Protein AF-A0A8H7FWR2-F1 (afdb_monomer_lite)

Structure (mmCIF, N/CA/C/O backbone):
data_AF-A0A8H7FWR2-F1
#
_entry.id   AF-A0A8H7FWR2-F1
#
loop_
_atom_site.group_PDB
_atom_site.id
_atom_site.type_symbol
_atom_site.label_atom_id
_atom_site.label_alt_id
_atom_site.label_comp_id
_atom_site.label_asym_id
_atom_site.label_entity_id
_atom_site.label_seq_id
_atom_site.pdbx_PDB_ins_code
_atom_site.Cartn_x
_atom_site.Cartn_y
_atom_site.Cartn_z
_atom_site.occupancy
_atom_site.B_iso_or_equiv
_atom_site.auth_seq_id
_atom_site.auth_comp_id
_atom_site.auth_asym_id
_atom_site.auth_atom_id
_atom_site.pdbx_PDB_model_num
ATOM 1 N N . MET A 1 1 ? -48.327 32.740 35.685 1.00 57.53 1 MET A N 1
ATOM 2 C CA . MET A 1 1 ? -47.205 31.801 35.948 1.00 57.53 1 MET A CA 1
ATOM 3 C C . MET A 1 1 ? -46.380 31.428 34.694 1.00 57.53 1 MET A C 1
ATOM 5 O O . MET A 1 1 ? -45.700 30.410 34.705 1.00 57.53 1 MET A O 1
ATOM 9 N N . SER A 1 2 ? -46.370 32.225 33.615 1.00 72.69 2 SER A N 1
ATOM 10 C CA . SER A 1 2 ? -45.592 31.929 32.390 1.00 72.69 2 SER A CA 1
ATOM 11 C C . SER A 1 2 ? -44.137 32.428 32.435 1.00 72.69 2 SER A C 1
ATOM 13 O O . SER A 1 2 ? -43.229 31.707 32.028 1.00 72.69 2 SER A O 1
ATOM 15 N N . SER A 1 3 ? -43.913 33.632 32.975 1.00 85.31 3 SER A N 1
ATOM 16 C CA . SER A 1 3 ? -42.621 34.350 32.948 1.00 85.31 3 SER A CA 1
ATOM 17 C C . SER A 1 3 ? -41.426 33.562 33.522 1.00 85.31 3 SER A C 1
ATOM 19 O O . SER A 1 3 ? -40.340 33.561 32.941 1.00 85.31 3 SER A O 1
ATOM 21 N N . THR A 1 4 ? -41.616 32.819 34.617 1.00 91.81 4 THR A N 1
ATOM 22 C CA . THR A 1 4 ? -40.538 32.037 35.253 1.00 91.81 4 THR A CA 1
ATOM 23 C C . THR A 1 4 ? -40.005 30.920 34.354 1.00 91.81 4 THR A C 1
ATOM 25 O O . THR A 1 4 ? -38.791 30.776 34.221 1.00 91.81 4 THR A O 1
ATOM 28 N N . LYS A 1 5 ? -40.893 30.184 33.668 1.00 92.88 5 LYS A N 1
ATOM 29 C CA . LYS A 1 5 ? -40.513 29.111 32.730 1.00 92.88 5 LYS A CA 1
ATOM 30 C C . LYS A 1 5 ? -39.735 29.647 31.525 1.00 92.88 5 LYS A C 1
ATOM 32 O O . LYS A 1 5 ? -38.815 28.994 31.038 1.00 92.88 5 LYS A O 1
ATOM 37 N N . GLU A 1 6 ? -40.078 30.844 31.052 1.00 93.81 6 GLU A N 1
ATOM 38 C CA . GLU A 1 6 ? -39.374 31.479 29.936 1.00 93.81 6 GLU A CA 1
ATOM 39 C C . GLU A 1 6 ? -37.955 31.921 30.329 1.00 93.81 6 GLU A C 1
ATOM 41 O O . GLU A 1 6 ? -37.004 31.700 29.572 1.00 93.81 6 GLU A O 1
ATOM 46 N N . ARG A 1 7 ? -37.791 32.487 31.535 1.00 93.69 7 ARG A N 1
ATOM 47 C CA . ARG A 1 7 ? -36.479 32.866 32.085 1.00 93.69 7 ARG A CA 1
ATOM 48 C C . ARG A 1 7 ? -35.563 31.650 32.236 1.00 93.69 7 ARG A C 1
ATOM 50 O O . ARG A 1 7 ? -34.423 31.696 31.781 1.00 93.69 7 ARG A O 1
ATOM 57 N N . GLU A 1 8 ? -36.080 30.553 32.783 1.00 95.56 8 GLU A N 1
ATOM 58 C CA . GLU A 1 8 ? -35.327 29.305 32.939 1.00 95.56 8 GLU A CA 1
ATOM 59 C C . GLU A 1 8 ? -34.903 28.710 31.581 1.00 95.56 8 GLU A C 1
ATOM 61 O O . GLU A 1 8 ? -33.764 28.277 31.403 1.00 95.56 8 GLU A O 1
ATOM 66 N N . LEU A 1 9 ? -35.783 28.736 30.574 1.00 94.31 9 LEU A N 1
ATOM 67 C CA . LEU A 1 9 ? -35.466 28.238 29.233 1.00 94.31 9 LEU A CA 1
ATOM 68 C C . LEU A 1 9 ? -34.413 29.108 28.521 1.00 94.31 9 LEU A C 1
ATOM 70 O O . LEU A 1 9 ? -33.539 28.573 27.830 1.00 94.31 9 LEU A O 1
ATOM 74 N N . LYS A 1 10 ? -34.448 30.433 28.721 1.00 96.12 10 LYS A N 1
ATOM 75 C CA . LYS A 1 10 ? -33.400 31.367 28.267 1.00 96.12 10 LYS A CA 1
ATOM 76 C C . LYS A 1 10 ? -32.054 31.070 28.940 1.00 96.12 10 LYS A C 1
ATOM 78 O O . LYS A 1 10 ? -31.036 30.992 28.252 1.00 96.12 10 LYS A O 1
ATOM 83 N N . GLU A 1 11 ? -32.046 30.822 30.247 1.00 96.88 11 GLU A N 1
ATOM 84 C CA . GLU A 1 11 ? -30.837 30.481 31.005 1.00 96.88 11 GLU A CA 1
ATOM 85 C C . GLU A 1 11 ? -30.236 29.130 30.582 1.00 96.88 11 GLU A C 1
ATOM 87 O O . GLU A 1 11 ? -29.041 29.051 30.288 1.00 96.88 11 GLU A O 1
ATOM 92 N N . ARG A 1 12 ? -31.063 28.085 30.423 1.00 96.44 12 ARG A N 1
ATOM 93 C CA . ARG A 1 12 ? -30.637 26.772 29.900 1.00 96.44 12 ARG A CA 1
ATOM 94 C C . ARG A 1 12 ? -30.005 26.887 28.504 1.00 96.44 12 ARG A C 1
ATOM 96 O O . ARG A 1 12 ? -28.967 26.268 28.250 1.00 96.44 12 ARG A O 1
ATOM 103 N N . LYS A 1 13 ? -30.575 27.707 27.607 1.00 97.19 13 LYS A N 1
ATOM 104 C CA . LYS A 1 13 ? -29.993 27.997 26.280 1.00 97.19 13 LYS A CA 1
ATOM 105 C C . LYS A 1 13 ? -28.635 28.697 26.394 1.00 97.19 13 LYS A C 1
ATOM 107 O O . LYS A 1 13 ? -27.669 28.232 25.788 1.00 97.19 13 LYS A O 1
ATOM 112 N N . ALA A 1 14 ? -28.529 29.746 27.211 1.00 96.44 14 ALA A N 1
ATOM 113 C CA . ALA A 1 14 ? -27.274 30.466 27.430 1.00 96.44 14 ALA A CA 1
ATOM 114 C C . ALA A 1 14 ? -26.176 29.564 28.031 1.00 96.44 14 ALA A C 1
ATOM 116 O O . ALA A 1 14 ? -25.030 29.591 27.578 1.00 96.44 14 ALA A O 1
ATOM 117 N N . ALA A 1 15 ? -26.517 28.712 29.002 1.00 96.94 15 ALA A N 1
ATOM 118 C CA . ALA A 1 15 ? -25.595 27.748 29.601 1.00 96.94 15 ALA A CA 1
ATOM 119 C C . ALA A 1 15 ? -25.102 26.697 28.587 1.00 96.94 15 ALA A C 1
ATOM 121 O O . ALA A 1 15 ? -23.905 26.404 28.536 1.00 96.94 15 ALA A O 1
ATOM 122 N N . SER A 1 16 ? -25.994 26.172 27.738 1.00 96.44 16 SER A N 1
ATOM 123 C CA . SER A 1 16 ? -25.627 25.275 26.631 1.00 96.44 16 SER A CA 1
ATOM 124 C C . SER A 1 16 ? -24.649 25.947 25.661 1.00 96.44 16 SER A C 1
ATOM 126 O O . SER A 1 16 ? -23.595 25.393 25.345 1.00 96.44 16 SER A O 1
ATOM 128 N N . GLN A 1 17 ? -24.940 27.187 25.259 1.00 96.44 17 GLN A N 1
ATOM 129 C CA . GLN A 1 17 ? -24.107 27.945 24.327 1.00 96.44 17 GLN A CA 1
ATOM 130 C C . GLN A 1 17 ? -22.712 28.250 24.906 1.00 96.44 17 GLN A C 1
ATOM 132 O O . GLN A 1 17 ? -21.711 28.081 24.210 1.00 96.44 17 GLN A O 1
ATOM 137 N N . ARG A 1 18 ? -22.612 28.589 26.202 1.00 97.25 18 ARG A N 1
ATOM 138 C CA . ARG A 1 18 ? -21.321 28.720 26.910 1.00 97.25 18 ARG A CA 1
ATOM 139 C C . ARG A 1 18 ? -20.517 27.413 26.872 1.00 97.25 18 ARG A C 1
ATOM 141 O O . ARG A 1 18 ? -19.345 27.435 26.497 1.00 97.25 18 ARG A O 1
ATOM 148 N N . ARG A 1 19 ? -21.147 26.269 27.180 1.00 96.44 19 ARG A N 1
ATOM 149 C CA . ARG A 1 19 ? -20.505 24.937 27.113 1.00 96.44 19 ARG A CA 1
ATOM 150 C C . ARG A 1 19 ? -20.028 24.598 25.696 1.00 96.44 19 ARG A C 1
ATOM 152 O O . ARG A 1 19 ? -18.934 24.055 25.544 1.00 96.44 19 ARG A O 1
ATOM 159 N N . TYR A 1 20 ? -20.808 24.935 24.667 1.00 97.12 20 TYR A N 1
ATOM 160 C CA . TYR A 1 20 ? -20.422 24.756 23.265 1.00 97.12 20 TYR A CA 1
ATOM 161 C C . TYR A 1 20 ? -19.162 25.560 22.915 1.00 97.12 20 TYR A C 1
ATOM 163 O O . TYR A 1 20 ? -18.176 24.977 22.461 1.00 97.12 20 TYR A O 1
ATOM 171 N N . TYR A 1 21 ? -19.143 26.869 23.194 1.00 96.75 21 TYR A N 1
ATOM 172 C CA . TYR A 1 21 ? -17.970 27.706 22.916 1.00 96.75 21 TYR A CA 1
ATOM 173 C C . TYR A 1 21 ? -16.731 27.261 23.698 1.00 96.75 21 TYR A C 1
ATOM 175 O O . TYR A 1 21 ? -15.634 27.255 23.141 1.00 96.75 21 TYR A O 1
ATOM 183 N N . GLN A 1 22 ? -16.887 26.824 24.951 1.00 95.62 22 GLN A N 1
ATOM 184 C CA . GLN A 1 22 ? -15.777 26.323 25.762 1.00 95.62 22 GLN A CA 1
ATOM 185 C C . GLN A 1 22 ? -15.175 25.032 25.178 1.00 95.62 22 GLN A C 1
ATOM 187 O O . GLN A 1 22 ? -13.956 24.951 25.024 1.00 95.62 22 GLN A O 1
ATOM 192 N N . ARG A 1 23 ? -16.011 24.065 24.762 1.00 93.38 23 ARG A N 1
ATOM 193 C CA . ARG A 1 23 ? -15.566 22.840 24.062 1.00 93.38 23 ARG A CA 1
ATOM 194 C C . ARG A 1 23 ? -14.927 23.136 22.704 1.00 93.38 23 ARG A C 1
ATOM 196 O O . ARG A 1 23 ? -13.953 22.489 22.332 1.00 93.38 23 ARG A O 1
ATOM 203 N N . ASN A 1 24 ? -15.457 24.101 21.951 1.00 96.38 24 ASN A N 1
ATOM 204 C CA . ASN A 1 24 ? -14.890 24.445 20.649 1.00 96.38 24 ASN A CA 1
ATOM 205 C C . ASN A 1 24 ? -13.533 25.157 20.799 1.00 96.38 24 ASN A C 1
ATOM 207 O O . ASN A 1 24 ? -12.582 24.834 20.091 1.00 96.38 24 ASN A O 1
ATOM 211 N N . LYS A 1 25 ? -13.399 26.052 21.790 1.00 97.69 25 LYS A N 1
ATOM 212 C CA . LYS A 1 25 ? -12.137 26.734 22.119 1.00 97.69 25 LYS A CA 1
ATOM 213 C C . LYS A 1 25 ? -11.032 25.745 22.498 1.00 97.69 25 LYS A C 1
ATOM 215 O O . LYS A 1 25 ? -9.921 25.868 21.985 1.00 97.69 25 LYS A O 1
ATOM 220 N N . THR A 1 26 ? -11.316 24.746 23.340 1.00 90.94 26 THR A N 1
ATOM 221 C CA . THR A 1 26 ? -10.316 23.718 23.686 1.00 90.94 26 THR A CA 1
ATOM 222 C C . THR A 1 26 ? -9.961 22.835 22.488 1.00 90.94 26 THR A C 1
ATOM 224 O O . THR A 1 26 ? -8.785 22.521 22.300 1.00 90.94 26 THR A O 1
ATOM 227 N N . ARG A 1 27 ? -10.929 22.502 21.621 1.00 92.88 27 ARG A N 1
ATOM 228 C CA . ARG A 1 27 ? -10.689 21.743 20.380 1.00 92.88 27 ARG A CA 1
ATOM 229 C C . ARG A 1 27 ? -9.785 22.494 19.396 1.00 92.88 27 ARG A C 1
ATOM 231 O O . ARG A 1 27 ? -8.850 21.900 18.864 1.00 92.88 27 ARG A O 1
ATOM 238 N N . GLU A 1 28 ? -10.008 23.791 19.188 1.00 94.06 28 GLU A N 1
ATOM 239 C CA . GLU A 1 28 ? -9.148 24.616 18.326 1.00 94.06 28 GLU A CA 1
ATOM 240 C C . GLU A 1 28 ? -7.754 24.844 18.927 1.00 94.06 28 GLU A C 1
ATOM 242 O O . GLU A 1 28 ? -6.755 24.758 18.210 1.00 94.06 28 GLU A O 1
ATOM 247 N N . GLN A 1 29 ? -7.643 25.026 20.248 1.00 95.56 29 GLN A N 1
ATOM 248 C CA . GLN A 1 29 ? -6.342 25.068 20.927 1.00 95.56 29 GLN A CA 1
ATOM 249 C C . GLN A 1 29 ? -5.574 23.741 20.794 1.00 95.56 29 GLN A C 1
ATOM 251 O O . GLN A 1 29 ? -4.367 23.757 20.550 1.00 95.56 29 GLN A O 1
ATOM 256 N N . ALA A 1 30 ? -6.250 22.590 20.882 1.00 92.25 30 ALA A N 1
ATOM 257 C CA . ALA A 1 30 ? -5.631 21.285 20.653 1.00 92.25 30 ALA A CA 1
ATOM 258 C C . ALA A 1 30 ? -5.122 21.137 19.205 1.00 92.25 30 ALA A C 1
ATOM 260 O O . ALA A 1 30 ? -3.962 20.778 18.998 1.00 92.25 30 ALA A O 1
ATOM 261 N N . LYS A 1 31 ? -5.928 21.514 18.198 1.00 94.62 31 LYS A N 1
ATOM 262 C CA . LYS A 1 31 ? -5.486 21.565 16.788 1.00 94.62 31 LYS A CA 1
ATOM 263 C C . LYS A 1 31 ? -4.287 22.497 16.585 1.00 94.62 31 LYS A C 1
ATOM 265 O O . LYS A 1 31 ? -3.381 22.175 15.819 1.00 94.62 31 LYS A O 1
ATOM 270 N N . ALA A 1 32 ? -4.262 23.655 17.247 1.00 93.25 32 ALA A N 1
ATOM 271 C CA . ALA A 1 32 ? -3.137 24.587 17.182 1.00 93.25 32 ALA A CA 1
ATOM 272 C C . ALA A 1 32 ? -1.847 23.973 17.758 1.00 93.25 32 ALA A C 1
ATOM 274 O O . ALA A 1 32 ? -0.801 24.065 17.117 1.00 93.25 32 ALA A O 1
ATOM 275 N N . ARG A 1 33 ? -1.927 23.271 18.900 1.00 96.81 33 ARG A N 1
ATOM 276 C CA . ARG A 1 33 ? -0.789 22.538 19.490 1.00 96.81 33 ARG A CA 1
ATOM 277 C C . ARG A 1 33 ? -0.258 21.444 18.559 1.00 96.81 33 ARG A C 1
ATOM 279 O O . ARG A 1 33 ? 0.952 21.362 18.372 1.00 96.81 33 ARG A O 1
ATOM 286 N N . ILE A 1 34 ? -1.138 20.661 17.926 1.00 92.25 34 ILE A N 1
ATOM 287 C CA . ILE A 1 34 ? -0.744 19.622 16.955 1.00 92.25 34 ILE A CA 1
ATOM 288 C C . ILE A 1 34 ? -0.026 20.250 15.750 1.00 92.25 34 ILE A C 1
ATOM 290 O O . ILE A 1 34 ? 1.073 19.823 15.405 1.00 92.25 34 ILE A O 1
ATOM 294 N N . ARG A 1 35 ? -0.582 21.318 15.156 1.00 93.25 35 ARG A N 1
ATOM 295 C CA . ARG A 1 35 ? 0.063 22.041 14.040 1.00 93.25 35 ARG A CA 1
ATOM 296 C C . ARG A 1 35 ? 1.436 22.603 14.424 1.00 93.25 35 ARG A C 1
ATOM 298 O O . ARG A 1 35 ? 2.383 22.469 13.653 1.00 93.25 35 ARG A O 1
ATOM 305 N N . ALA A 1 36 ? 1.565 23.185 15.617 1.00 94.38 36 ALA A N 1
ATOM 306 C CA . ALA A 1 36 ? 2.839 23.696 16.121 1.00 94.38 36 ALA A CA 1
ATOM 307 C C . ALA A 1 36 ? 3.876 22.580 16.344 1.00 94.38 36 ALA A C 1
ATOM 309 O O . ALA A 1 36 ? 5.047 22.763 16.011 1.00 94.38 36 ALA A O 1
ATOM 310 N N . ASN A 1 37 ? 3.457 21.421 16.863 1.00 93.44 37 ASN A N 1
ATOM 311 C CA . ASN A 1 37 ? 4.342 20.275 17.062 1.00 93.44 37 ASN A CA 1
ATOM 312 C C . ASN A 1 37 ? 4.814 19.684 15.724 1.00 93.44 37 ASN A C 1
ATOM 314 O O . ASN A 1 37 ? 6.012 19.518 15.521 1.00 93.44 37 ASN A O 1
ATOM 318 N N . ASN A 1 38 ? 3.897 19.470 14.774 1.00 89.56 38 ASN A N 1
ATOM 319 C CA . ASN A 1 38 ? 4.234 18.968 13.439 1.00 89.56 38 ASN A CA 1
ATOM 320 C C . ASN A 1 38 ? 5.224 19.900 12.721 1.00 89.56 38 ASN A C 1
ATOM 322 O O . ASN A 1 38 ? 6.207 19.422 12.159 1.00 89.56 38 ASN A O 1
ATOM 326 N N . LYS A 1 39 ? 5.027 21.227 12.814 1.00 93.62 39 LYS A N 1
ATOM 327 C CA . LYS A 1 39 ? 5.974 22.213 12.269 1.00 93.62 39 LYS A CA 1
ATOM 328 C C . LYS A 1 39 ? 7.361 22.085 12.913 1.00 93.62 39 LYS A C 1
ATOM 330 O O . LYS A 1 39 ? 8.351 22.057 12.194 1.00 93.62 39 LYS A O 1
ATOM 335 N N . ARG A 1 40 ? 7.447 21.944 14.245 1.00 91.44 40 ARG A N 1
ATOM 336 C CA . ARG A 1 40 ? 8.725 21.731 14.957 1.00 91.44 40 ARG A CA 1
ATOM 337 C C . ARG A 1 40 ? 9.432 20.446 14.514 1.00 91.44 40 ARG A C 1
ATOM 339 O O . ARG A 1 40 ? 10.638 20.481 14.285 1.00 91.44 40 ARG A O 1
ATOM 346 N N . SER A 1 41 ? 8.704 19.338 14.363 1.00 88.38 41 SER A N 1
ATOM 347 C CA . SER A 1 41 ? 9.269 18.072 13.875 1.00 88.38 41 SER A CA 1
ATOM 348 C C . SER A 1 41 ? 9.791 18.193 12.441 1.00 88.38 41 SER A C 1
ATOM 350 O O . SER A 1 41 ? 10.899 17.746 12.157 1.00 88.38 41 SER A O 1
ATOM 352 N N . GLN A 1 42 ? 9.048 18.866 11.556 1.00 88.31 42 GLN A N 1
ATOM 353 C CA . GLN A 1 42 ? 9.476 19.119 10.178 1.00 88.31 42 GLN A CA 1
ATOM 354 C C . GLN A 1 42 ? 10.740 19.994 10.117 1.00 88.31 42 GLN A C 1
ATOM 356 O O . GLN A 1 42 ? 11.665 19.680 9.372 1.00 88.31 42 GLN A O 1
ATOM 361 N N . THR A 1 43 ? 10.828 21.051 10.935 1.00 86.62 43 THR A N 1
ATOM 362 C CA . THR A 1 43 ? 12.037 21.890 11.015 1.00 86.62 43 THR A CA 1
ATOM 363 C C . THR A 1 43 ? 13.251 21.100 11.511 1.00 86.62 43 THR A C 1
ATOM 365 O O . THR A 1 43 ? 14.333 21.270 10.958 1.00 86.62 43 THR A O 1
ATOM 368 N N . LYS A 1 44 ? 13.090 20.194 12.489 1.00 84.38 44 LYS A N 1
ATOM 369 C CA . LYS A 1 44 ? 14.189 19.326 12.956 1.00 84.38 44 LYS A CA 1
ATOM 370 C C . LYS A 1 44 ? 14.722 18.399 11.858 1.00 84.38 44 LYS A C 1
ATOM 372 O O . LYS A 1 44 ? 15.935 18.260 11.738 1.00 84.38 44 LYS A O 1
ATOM 377 N N . LEU A 1 45 ? 13.840 17.808 11.046 1.00 78.88 45 LEU A N 1
ATOM 378 C CA . LEU A 1 45 ? 14.237 16.942 9.925 1.00 78.88 45 LEU A CA 1
ATOM 379 C C . LEU A 1 45 ? 15.016 17.699 8.838 1.00 78.88 45 LEU A C 1
ATOM 381 O O . LEU A 1 45 ? 15.926 17.137 8.239 1.00 78.88 45 LEU A O 1
ATOM 385 N N . LEU A 1 46 ? 14.682 18.971 8.595 1.00 77.25 46 LEU A N 1
ATOM 386 C CA . LEU A 1 46 ? 15.414 19.813 7.643 1.00 77.25 46 LEU A CA 1
ATOM 387 C C . LEU A 1 46 ? 16.758 20.298 8.209 1.00 77.25 46 LEU A C 1
ATOM 389 O O . LEU A 1 46 ? 17.756 20.261 7.496 1.00 77.25 46 LEU A O 1
ATOM 393 N N . ALA A 1 47 ? 16.805 20.701 9.482 1.00 77.81 47 ALA A N 1
ATOM 394 C CA . ALA A 1 47 ? 18.033 21.170 10.129 1.00 77.81 47 ALA A CA 1
ATOM 395 C C . ALA A 1 47 ? 19.095 20.060 10.246 1.00 77.81 47 ALA A C 1
ATOM 397 O O . ALA A 1 47 ? 20.247 20.267 9.874 1.00 77.81 47 ALA A O 1
ATOM 398 N N . GLY A 1 48 ? 18.695 18.850 10.660 1.00 66.00 48 GLY A N 1
ATOM 399 C CA . GLY A 1 48 ? 19.608 17.708 10.807 1.00 66.00 48 GLY A CA 1
ATOM 400 C C . GLY A 1 48 ? 20.250 17.214 9.502 1.00 66.00 48 GLY A C 1
ATOM 401 O O . GLY A 1 48 ? 21.160 16.394 9.550 1.00 66.00 48 GLY A O 1
ATOM 402 N N . ARG A 1 49 ? 19.811 17.706 8.333 1.00 61.41 49 ARG A N 1
ATOM 403 C CA . ARG A 1 49 ? 20.401 17.367 7.027 1.00 61.41 49 ARG A CA 1
ATOM 404 C C . ARG A 1 49 ? 21.636 18.212 6.676 1.00 61.41 49 ARG A C 1
ATOM 406 O O . ARG A 1 49 ? 22.363 17.833 5.763 1.00 61.41 49 ARG A O 1
ATOM 413 N N . LEU A 1 50 ? 21.877 19.333 7.364 1.00 58.38 50 LEU A N 1
ATOM 414 C CA . LEU A 1 50 ? 22.946 20.283 7.014 1.00 58.38 50 LEU A CA 1
ATOM 415 C C . LEU A 1 50 ? 24.226 20.160 7.857 1.00 58.38 50 LEU A C 1
ATOM 417 O O . LEU A 1 50 ? 25.276 20.595 7.401 1.00 58.38 50 LEU A O 1
ATOM 421 N N . GLU A 1 51 ? 24.185 19.528 9.033 1.00 56.16 51 GLU A N 1
ATOM 422 C CA . GLU A 1 51 ? 25.364 19.396 9.916 1.00 56.16 51 GLU A CA 1
ATOM 423 C C . GLU A 1 51 ? 26.196 18.118 9.663 1.00 56.16 51 GLU A C 1
ATOM 425 O O . GLU A 1 51 ? 27.213 17.890 10.313 1.00 56.16 51 GLU A O 1
ATOM 430 N N . GLY A 1 52 ? 25.799 17.285 8.693 1.00 54.19 52 GLY A N 1
ATOM 431 C CA . GLY A 1 52 ? 26.413 15.978 8.414 1.00 54.19 52 GLY A CA 1
ATOM 432 C C . GLY A 1 52 ? 27.650 15.972 7.504 1.00 54.19 52 GLY A C 1
ATOM 433 O O . GLY A 1 52 ? 28.137 14.891 7.189 1.00 54.19 52 GLY A O 1
ATOM 434 N N . ILE A 1 53 ? 28.155 17.130 7.056 1.00 57.84 53 ILE A N 1
ATOM 435 C CA . ILE A 1 53 ? 29.330 17.227 6.163 1.00 57.84 53 ILE A CA 1
ATOM 436 C C . ILE A 1 53 ? 30.516 17.884 6.891 1.00 57.84 53 ILE A C 1
ATOM 438 O O . ILE A 1 53 ? 31.088 18.869 6.429 1.00 57.84 53 ILE A O 1
ATOM 442 N N . GLN A 1 54 ? 30.915 17.325 8.037 1.00 53.47 54 GLN A N 1
ATOM 443 C CA . GLN A 1 54 ? 32.279 17.538 8.530 1.00 53.47 54 GLN A CA 1
ATOM 444 C C . GLN A 1 54 ? 33.210 16.538 7.844 1.00 53.47 54 GLN A C 1
ATOM 446 O O . GLN A 1 54 ? 33.247 15.355 8.173 1.00 53.47 54 GLN A O 1
ATOM 451 N N . SER A 1 55 ? 33.937 17.040 6.847 1.00 49.41 55 SER A N 1
ATOM 452 C CA . SER A 1 55 ? 34.915 16.288 6.064 1.00 49.41 55 SER A CA 1
ATOM 453 C C . SER A 1 55 ? 36.124 15.893 6.920 1.00 49.41 55 SER A C 1
ATOM 455 O O . SER A 1 55 ? 37.071 16.666 7.064 1.00 49.41 55 SER A O 1
ATOM 457 N N . THR A 1 56 ? 36.132 14.672 7.450 1.00 50.75 56 THR A N 1
ATOM 458 C CA . THR A 1 56 ? 37.302 14.074 8.105 1.00 50.75 56 THR A CA 1
ATOM 459 C C . THR A 1 56 ? 38.292 13.533 7.071 1.00 50.75 56 THR A C 1
ATOM 461 O O . THR A 1 56 ? 38.317 12.344 6.769 1.00 50.75 56 THR A O 1
ATOM 464 N N . SER A 1 57 ? 39.147 14.415 6.543 1.00 49.34 57 SER A N 1
ATOM 465 C CA . SER A 1 57 ? 40.326 14.025 5.754 1.00 49.34 57 SER A CA 1
ATOM 466 C C . SER A 1 57 ? 41.590 14.080 6.622 1.00 49.34 57 SER A C 1
ATOM 468 O O . SER A 1 57 ? 41.995 15.178 7.010 1.00 49.34 57 SER A O 1
ATOM 470 N N . PRO A 1 58 ? 42.240 12.943 6.936 1.00 64.19 58 PRO A N 1
ATOM 471 C CA . PRO A 1 58 ? 43.504 12.920 7.659 1.00 64.19 58 PRO A CA 1
ATOM 472 C C . PRO A 1 58 ? 44.685 12.754 6.688 1.00 64.19 58 PRO A C 1
ATOM 474 O O . PRO A 1 58 ? 45.029 11.639 6.300 1.00 64.19 58 PRO A O 1
ATOM 477 N N . SER A 1 59 ? 45.353 13.851 6.325 1.00 46.16 59 SER A N 1
ATOM 478 C CA . SER A 1 59 ? 46.647 13.790 5.628 1.00 46.16 59 SER A CA 1
ATOM 479 C C . SER A 1 59 ? 47.554 14.967 6.003 1.00 46.16 59 SER A C 1
ATOM 481 O O . SER A 1 59 ? 47.187 16.125 5.828 1.00 46.16 59 SER A O 1
ATOM 483 N N . SER A 1 60 ? 48.722 14.602 6.531 1.00 50.03 60 SER A N 1
ATOM 484 C CA . SER A 1 60 ? 49.808 15.376 7.152 1.00 50.03 60 SER A CA 1
ATOM 485 C C . SER A 1 60 ? 50.323 16.643 6.428 1.00 50.03 60 SER A C 1
ATOM 487 O O . SER A 1 60 ? 50.080 16.822 5.236 1.00 50.03 60 SER A O 1
ATOM 489 N N . PRO A 1 61 ? 51.070 17.522 7.137 1.00 69.00 61 PRO A N 1
ATOM 490 C CA . PRO A 1 61 ? 51.480 18.839 6.640 1.00 69.00 61 PRO A CA 1
ATOM 491 C C . PRO A 1 61 ? 52.816 18.821 5.880 1.00 69.00 61 PRO A C 1
ATOM 493 O O . PRO A 1 61 ? 53.636 17.940 6.124 1.00 69.00 61 PRO A O 1
ATOM 496 N N . LEU A 1 62 ? 53.079 19.867 5.078 1.00 44.12 62 LEU A N 1
ATOM 497 C CA . LEU A 1 62 ? 54.404 20.503 4.931 1.00 44.12 62 LEU A CA 1
ATOM 498 C C . LEU A 1 62 ? 54.329 21.846 4.160 1.00 44.12 62 LEU A C 1
ATOM 500 O O . LEU A 1 62 ? 53.809 21.917 3.055 1.00 44.12 62 LEU A O 1
ATOM 504 N N . CYS A 1 63 ? 54.875 22.892 4.787 1.00 40.62 63 CYS A N 1
ATOM 505 C CA . CYS A 1 63 ? 55.570 24.070 4.239 1.00 40.62 63 CYS A CA 1
ATOM 506 C C . CYS A 1 63 ? 55.564 24.373 2.714 1.00 40.62 63 CYS A C 1
ATOM 508 O O . CYS A 1 63 ? 56.203 23.644 1.961 1.00 40.62 63 CYS A O 1
ATOM 510 N N . LEU A 1 64 ? 55.107 25.572 2.298 1.00 40.31 64 LEU A N 1
ATOM 511 C CA . LEU A 1 64 ? 55.961 26.772 2.072 1.00 40.31 64 LEU A CA 1
ATOM 512 C C . LEU A 1 64 ? 55.165 28.019 1.599 1.00 40.31 64 LEU A C 1
ATOM 514 O O . LEU A 1 64 ? 53.957 27.955 1.395 1.00 40.31 64 LEU A O 1
ATOM 518 N N . ALA A 1 65 ? 55.849 29.167 1.531 1.00 48.22 65 ALA A N 1
ATOM 519 C CA . ALA A 1 65 ? 55.301 30.526 1.415 1.00 48.22 65 ALA A CA 1
ATOM 520 C C . ALA A 1 65 ? 54.899 30.993 -0.004 1.00 48.22 65 ALA A C 1
ATOM 522 O O . ALA A 1 65 ? 55.425 30.484 -0.987 1.00 48.22 65 ALA A O 1
ATOM 523 N N . SER A 1 66 ? 54.018 32.009 -0.050 1.00 41.03 66 SER A N 1
ATOM 524 C CA . SER A 1 66 ? 54.025 33.236 -0.896 1.00 41.03 66 SER A CA 1
ATOM 525 C C . SER A 1 66 ? 52.633 33.891 -0.793 1.00 41.03 66 SER A C 1
ATOM 527 O O . SER A 1 66 ? 51.629 33.261 -1.096 1.00 41.03 66 SER A O 1
ATOM 529 N N . GLU A 1 67 ? 52.482 35.005 -0.074 1.00 47.00 67 GLU A N 1
ATOM 530 C CA . GLU A 1 67 ? 52.616 36.404 -0.537 1.00 47.00 67 GLU A CA 1
ATOM 531 C C . GLU A 1 67 ? 51.466 36.947 -1.415 1.00 47.00 67 GLU A C 1
ATOM 533 O O . GLU A 1 67 ? 51.157 36.411 -2.471 1.00 47.00 67 GLU A O 1
ATOM 538 N N . ALA A 1 68 ? 50.920 38.083 -0.953 1.00 50.22 68 ALA A N 1
ATOM 539 C CA . ALA A 1 68 ? 50.211 39.143 -1.683 1.00 50.22 68 ALA A CA 1
ATOM 540 C C . ALA A 1 68 ? 49.005 38.789 -2.592 1.00 50.22 68 ALA A C 1
ATOM 542 O O . ALA A 1 68 ? 49.163 38.380 -3.736 1.00 50.22 68 ALA A O 1
ATOM 543 N N . LEU A 1 69 ? 47.797 39.204 -2.180 1.00 41.81 69 LEU A N 1
ATOM 544 C CA . LEU A 1 69 ? 47.304 40.556 -2.511 1.00 41.81 69 LEU A CA 1
ATOM 545 C C . LEU A 1 69 ? 46.096 40.948 -1.633 1.00 41.81 69 LEU A C 1
ATOM 547 O O . LEU A 1 69 ? 45.324 40.094 -1.203 1.00 41.81 69 LEU A O 1
ATOM 551 N N . GLU A 1 70 ? 45.928 42.244 -1.370 1.00 53.16 70 GLU A N 1
ATOM 552 C CA . GLU A 1 70 ? 44.748 42.791 -0.687 1.00 53.16 70 GLU A CA 1
ATOM 553 C C . GLU A 1 70 ? 43.478 42.691 -1.551 1.00 53.16 70 GLU A C 1
ATOM 555 O O . GLU A 1 70 ? 43.580 42.711 -2.776 1.00 53.16 70 GLU A O 1
ATOM 560 N N . HIS A 1 71 ? 42.293 42.702 -0.920 1.00 43.12 71 HIS A N 1
ATOM 561 C CA . HIS A 1 71 ? 41.211 43.674 -1.193 1.00 43.12 71 HIS A CA 1
ATOM 562 C C . HIS A 1 71 ? 40.066 43.518 -0.166 1.00 43.12 71 HIS A C 1
ATOM 564 O O . HIS A 1 71 ? 39.402 42.485 -0.100 1.00 43.12 71 HIS A O 1
ATOM 570 N N . SER A 1 72 ? 39.814 44.565 0.626 1.00 48.97 72 SER A N 1
ATOM 571 C CA . SER A 1 72 ? 38.702 44.630 1.593 1.00 48.97 72 SER A CA 1
ATOM 572 C C . SER A 1 72 ? 37.349 44.919 0.932 1.00 48.97 72 SER A C 1
ATOM 574 O O . SER A 1 72 ? 37.276 45.734 0.012 1.00 48.97 72 SER A O 1
ATOM 576 N N . PRO A 1 73 ? 36.252 44.409 1.517 1.00 61.62 73 PRO A N 1
ATOM 577 C CA . PRO A 1 73 ? 34.990 45.143 1.593 1.00 61.62 73 PRO A CA 1
ATOM 578 C C . PRO A 1 73 ? 34.546 45.396 3.058 1.00 61.62 73 PRO A C 1
ATOM 580 O O . PRO A 1 73 ? 35.029 44.737 3.980 1.00 61.62 73 PRO A O 1
ATOM 583 N N . PRO A 1 74 ? 33.677 46.396 3.311 1.00 60.25 74 PRO A N 1
ATOM 584 C CA . PRO A 1 74 ? 33.605 47.065 4.612 1.00 60.25 74 PRO A CA 1
ATOM 585 C C . PRO A 1 74 ? 32.664 46.427 5.646 1.00 60.25 74 PRO A C 1
ATOM 587 O O . PRO A 1 74 ? 31.639 45.827 5.323 1.00 60.25 74 PRO A O 1
ATOM 590 N N . ASN A 1 75 ? 32.975 46.688 6.920 1.00 50.41 75 ASN A N 1
ATOM 591 C CA . ASN A 1 75 ? 32.089 46.459 8.062 1.00 50.41 75 ASN A CA 1
ATOM 592 C C . ASN A 1 75 ? 30.741 47.182 7.901 1.00 50.41 75 ASN A C 1
ATOM 594 O O . ASN A 1 75 ? 30.712 48.401 7.734 1.00 50.41 75 ASN A O 1
ATOM 598 N N . LEU A 1 76 ? 29.635 46.462 8.109 1.00 46.62 76 LEU A N 1
ATOM 599 C CA . LEU A 1 76 ? 28.343 47.062 8.448 1.00 46.62 76 LEU A CA 1
ATOM 600 C C . LEU A 1 76 ? 27.882 46.588 9.827 1.00 46.62 76 LEU A C 1
ATOM 602 O O . LEU A 1 76 ? 27.378 45.481 10.015 1.00 46.62 76 LEU A O 1
ATOM 606 N N . LEU A 1 77 ? 28.063 47.486 10.794 1.00 54.91 77 LEU A N 1
ATOM 607 C CA . LEU A 1 77 ? 27.535 47.394 12.149 1.00 54.91 77 LEU A CA 1
ATOM 608 C C . LEU A 1 77 ? 26.010 47.220 12.098 1.00 54.91 77 LEU A C 1
ATOM 610 O O . LEU A 1 77 ? 25.303 48.123 11.657 1.00 54.91 77 LEU A O 1
ATOM 614 N N . THR A 1 78 ? 25.494 46.096 12.598 1.00 47.62 78 THR A N 1
ATOM 615 C CA . THR A 1 78 ? 24.061 45.949 12.892 1.00 47.62 78 THR A CA 1
ATOM 616 C C . THR A 1 78 ? 23.882 45.858 14.401 1.00 47.62 78 THR A C 1
ATOM 618 O O . THR A 1 78 ? 24.294 44.892 15.037 1.00 47.62 78 THR A O 1
ATOM 621 N N . LEU A 1 79 ? 23.310 46.918 14.969 1.00 43.81 79 LEU A N 1
ATOM 622 C CA . LEU A 1 79 ? 23.105 47.098 16.403 1.00 43.81 79 LEU A CA 1
ATOM 623 C C . LEU A 1 79 ? 22.021 46.148 16.934 1.00 43.81 79 LEU A C 1
ATOM 625 O O . LEU A 1 79 ? 20.894 46.154 16.440 1.00 43.81 79 LEU A O 1
ATOM 629 N N . SER A 1 80 ? 22.335 45.398 17.992 1.00 45.31 80 SER A N 1
ATOM 630 C CA . SER A 1 80 ? 21.334 44.694 18.803 1.00 45.31 80 SER A CA 1
ATOM 631 C C . SER A 1 80 ? 20.538 45.686 19.661 1.00 45.31 80 SER A C 1
ATOM 633 O O . SER A 1 80 ? 21.148 46.391 20.467 1.00 45.31 80 SER A O 1
ATOM 635 N N . PRO A 1 81 ? 19.194 45.705 19.599 1.00 63.03 81 PRO A N 1
ATOM 636 C CA . PRO A 1 81 ? 18.372 46.377 20.592 1.00 63.03 81 PRO A CA 1
ATOM 637 C C . PRO A 1 81 ? 18.066 45.424 21.755 1.00 63.03 81 PRO A C 1
ATOM 639 O O . PRO A 1 81 ? 17.279 44.487 21.623 1.00 63.03 81 PRO A O 1
ATOM 642 N N . HIS A 1 82 ? 18.662 45.697 22.915 1.00 50.47 82 HIS A N 1
ATOM 643 C CA . HIS A 1 82 ? 18.163 45.196 24.198 1.00 50.47 82 HIS A CA 1
ATOM 644 C C . HIS A 1 82 ? 16.875 45.955 24.571 1.00 50.47 82 HIS A C 1
ATOM 646 O O . HIS A 1 82 ? 16.798 47.170 24.389 1.00 50.47 82 HIS A O 1
ATOM 652 N N . PRO A 1 83 ? 15.879 45.256 25.127 1.00 60.91 83 PRO A N 1
ATOM 653 C CA . PRO A 1 83 ? 15.351 45.632 26.442 1.00 60.91 83 PRO A CA 1
ATOM 654 C C . PRO A 1 83 ? 15.463 44.421 27.392 1.00 60.91 83 PRO A C 1
ATOM 656 O O . PRO A 1 83 ? 15.3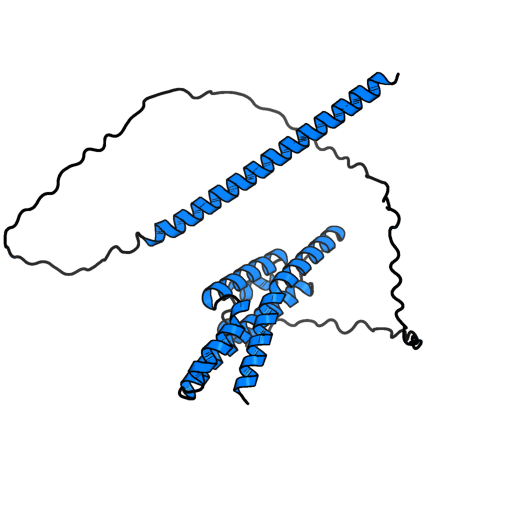15 43.281 26.960 1.00 60.91 83 PRO A O 1
ATOM 659 N N . ALA A 1 84 ? 15.944 44.552 28.628 1.00 47.50 84 ALA A N 1
ATOM 660 C CA . ALA A 1 84 ? 15.469 45.390 29.735 1.00 47.50 84 ALA A CA 1
ATOM 661 C C . ALA A 1 84 ? 14.213 44.807 30.413 1.00 47.50 84 ALA A C 1
ATOM 663 O O . ALA A 1 84 ? 13.117 44.853 29.866 1.00 47.50 84 ALA A O 1
ATOM 664 N N . ASP A 1 85 ? 14.470 44.235 31.592 1.00 40.91 85 ASP A N 1
ATOM 665 C CA . ASP A 1 85 ? 13.629 44.027 32.777 1.00 40.91 85 ASP A CA 1
ATOM 666 C C . ASP A 1 85 ? 12.099 43.929 32.677 1.00 40.91 85 ASP A C 1
ATOM 668 O O . ASP A 1 85 ? 11.402 44.848 32.251 1.00 40.91 85 ASP A O 1
ATOM 672 N N . GLY A 1 86 ? 11.568 42.918 33.378 1.00 40.03 86 GLY A N 1
ATOM 673 C CA . GLY A 1 86 ? 10.498 43.221 34.328 1.00 40.03 86 GLY A CA 1
ATOM 674 C C . GLY A 1 86 ? 9.500 42.113 34.662 1.00 40.03 86 GLY A C 1
ATOM 675 O O . GLY A 1 86 ? 8.724 41.680 33.816 1.00 40.03 86 GLY A O 1
ATOM 676 N N . SER A 1 87 ? 9.360 41.884 35.973 1.00 46.28 87 SER A N 1
ATOM 677 C CA . SER A 1 87 ? 8.095 41.513 36.635 1.00 46.28 87 SER A CA 1
ATOM 678 C C . SER A 1 87 ? 7.621 40.042 36.550 1.00 46.28 87 SER A C 1
ATOM 680 O O . SER A 1 87 ? 8.143 39.253 35.765 1.00 46.28 87 SER A O 1
ATOM 682 N N . PRO A 1 88 ? 6.776 39.587 37.503 1.00 55.66 88 PRO A N 1
ATOM 683 C CA . PRO A 1 88 ? 7.332 38.709 38.532 1.00 55.66 88 PRO A CA 1
ATOM 684 C C . PRO A 1 88 ? 6.547 37.406 38.742 1.00 55.66 88 PRO A C 1
ATOM 686 O O . PRO A 1 88 ? 5.411 37.245 38.301 1.00 55.66 88 PRO A O 1
ATOM 689 N N . SER A 1 89 ? 7.145 36.488 39.499 1.00 51.59 89 SER A N 1
ATOM 690 C CA . SER A 1 89 ? 6.478 35.290 40.014 1.00 51.59 89 SER A CA 1
ATOM 691 C C . SER A 1 89 ? 5.355 35.643 41.002 1.00 51.59 89 SER A C 1
ATOM 693 O O . SER A 1 89 ? 5.638 36.288 42.013 1.00 51.59 89 SER A O 1
ATOM 695 N N . PRO A 1 90 ? 4.122 35.140 40.817 1.00 60.91 90 PRO A N 1
ATOM 696 C CA . PRO A 1 90 ? 3.181 34.950 41.906 1.00 60.91 90 PRO A CA 1
ATOM 697 C C . PRO A 1 90 ? 3.321 33.527 42.461 1.00 60.91 90 PRO A C 1
ATOM 699 O O . PRO A 1 90 ? 3.202 32.532 41.743 1.00 60.91 90 PRO A O 1
ATOM 702 N N . SER A 1 91 ? 3.583 33.436 43.758 1.00 50.31 91 SER A N 1
ATOM 703 C CA . SER A 1 91 ? 3.484 32.201 44.525 1.00 50.31 91 SER A CA 1
ATOM 704 C C . SER A 1 91 ? 2.029 31.890 44.914 1.00 50.31 91 SER A C 1
ATOM 706 O O . SER A 1 91 ? 1.152 32.748 44.845 1.00 50.31 91 SER A O 1
ATOM 708 N N . CYS A 1 92 ? 1.846 30.679 45.449 1.00 45.44 92 CYS A N 1
ATOM 709 C CA . CYS A 1 92 ? 0.880 30.333 46.498 1.00 45.44 92 CYS A CA 1
ATOM 710 C C . CYS A 1 92 ? -0.602 30.005 46.173 1.00 45.44 92 CYS A C 1
ATOM 712 O O . CYS A 1 92 ? -1.379 30.834 45.712 1.00 45.44 92 CYS A O 1
ATOM 714 N N . PHE A 1 93 ? -0.973 28.815 46.680 1.00 44.56 93 PHE A N 1
ATOM 715 C CA . PHE A 1 93 ? -2.289 28.352 47.165 1.00 44.56 93 PHE A CA 1
ATOM 716 C C . PHE A 1 93 ? -3.403 27.965 46.163 1.00 44.56 93 PHE A C 1
ATOM 718 O O . PHE A 1 93 ? -3.501 28.544 45.084 1.00 44.56 93 PHE A O 1
ATOM 725 N N . PRO A 1 94 ? -4.346 27.078 46.569 1.00 58.56 94 PRO A N 1
ATOM 726 C CA . PRO A 1 94 ? -4.233 25.981 47.549 1.00 58.56 94 PRO A CA 1
ATOM 727 C C . PRO A 1 94 ? -4.806 24.635 47.039 1.00 58.56 94 PRO A C 1
ATOM 729 O O . PRO A 1 94 ? -5.249 24.503 45.900 1.00 58.56 94 PRO A O 1
ATOM 732 N N . ASP A 1 95 ? -4.796 23.640 47.928 1.00 47.94 95 ASP A N 1
ATOM 733 C CA . ASP A 1 95 ? -5.440 22.330 47.795 1.00 47.94 95 ASP A CA 1
ATOM 734 C C . ASP A 1 95 ? -6.966 22.340 47.559 1.00 47.94 95 ASP A C 1
ATOM 736 O O . ASP A 1 95 ? -7.672 23.304 47.861 1.00 47.94 95 ASP A O 1
ATOM 740 N N . ALA A 1 96 ? -7.440 21.137 47.192 1.00 48.38 96 ALA A N 1
ATOM 741 C CA . ALA A 1 96 ? -8.793 20.587 47.368 1.00 48.38 96 ALA A CA 1
ATOM 742 C C . ALA A 1 96 ? -9.863 20.891 46.285 1.00 48.38 96 ALA A C 1
ATOM 744 O O . ALA A 1 96 ? -9.753 21.866 45.543 1.00 48.38 96 ALA A O 1
ATOM 745 N N . PRO A 1 97 ? -10.962 20.101 46.215 1.00 54.34 97 PRO A N 1
ATOM 746 C CA . PRO A 1 97 ? -11.176 18.740 46.728 1.00 54.34 97 PRO A CA 1
ATOM 747 C C . PRO A 1 97 ? -11.591 17.725 45.635 1.00 54.34 97 PRO A C 1
ATOM 749 O O . PRO A 1 97 ? -11.886 18.062 44.488 1.00 54.34 97 PRO A O 1
ATOM 752 N N . SER A 1 98 ? -11.689 16.456 46.038 1.00 51.75 98 SER A N 1
ATOM 753 C CA . SER A 1 98 ? -12.346 15.367 45.303 1.00 51.75 98 SER A CA 1
ATOM 754 C C . SER A 1 98 ? -13.736 15.749 44.765 1.00 51.75 98 SER A C 1
ATOM 756 O O . SER A 1 98 ? -14.479 16.487 45.410 1.00 51.75 98 SER A O 1
ATOM 758 N N . SER A 1 99 ? -14.140 15.182 43.624 1.00 45.12 99 SER A N 1
ATOM 759 C CA . SER A 1 99 ? -15.524 15.255 43.124 1.00 45.12 99 SER A CA 1
ATOM 760 C C . SER A 1 99 ? -16.050 13.876 42.694 1.00 45.12 99 SER A C 1
ATOM 762 O O . SER A 1 99 ? -15.251 13.039 42.271 1.00 45.12 99 SER A O 1
ATOM 764 N N . PRO A 1 100 ? -17.363 13.604 42.850 1.00 59.41 100 PRO A N 1
ATOM 765 C CA . PRO A 1 100 ? -17.872 12.242 43.018 1.00 59.41 100 PRO A CA 1
ATOM 766 C C . PRO A 1 100 ? -18.390 11.571 41.737 1.00 59.41 100 PRO A C 1
ATOM 768 O O . PRO A 1 100 ? -18.707 12.213 40.735 1.00 59.41 100 PRO A O 1
ATOM 771 N N . SER A 1 101 ? -18.558 10.251 41.824 1.00 49.22 101 SER A N 1
ATOM 772 C CA . SER A 1 101 ? -19.201 9.398 40.822 1.00 49.22 101 SER A CA 1
ATOM 773 C C . SER A 1 101 ? -20.733 9.527 40.839 1.00 49.22 101 SER A C 1
ATOM 775 O O . SER A 1 101 ? -21.374 9.047 41.767 1.00 49.22 101 SER A O 1
ATOM 777 N N . ILE A 1 102 ? -21.320 10.111 39.788 1.00 43.72 102 ILE A N 1
ATOM 778 C CA . ILE A 1 102 ? -22.754 10.049 39.424 1.00 43.72 102 ILE A CA 1
ATOM 779 C C . ILE A 1 102 ? -22.769 10.109 37.881 1.00 43.72 102 ILE A C 1
ATOM 781 O O . ILE A 1 102 ? -22.306 11.096 37.317 1.00 43.72 102 ILE A O 1
ATOM 785 N N . LEU A 1 103 ? -23.075 9.072 37.096 1.00 50.09 103 LEU A N 1
ATOM 786 C CA . LEU A 1 103 ? -24.226 8.158 37.088 1.00 50.09 103 LEU A CA 1
ATOM 787 C C . LEU A 1 103 ? -25.584 8.859 36.920 1.00 50.09 103 LEU A C 1
ATOM 789 O O . LEU A 1 103 ? -26.403 8.819 37.824 1.00 50.09 103 LEU A O 1
ATOM 793 N N . ASP A 1 104 ? -25.837 9.443 35.743 1.00 38.31 104 ASP A N 1
ATOM 794 C CA . ASP A 1 104 ? -27.109 9.179 35.053 1.00 38.31 104 ASP A CA 1
ATOM 795 C C . ASP A 1 104 ? -27.078 9.564 33.562 1.00 38.31 104 ASP A C 1
ATOM 797 O O . ASP A 1 104 ? -26.420 10.527 33.162 1.00 38.31 104 ASP A O 1
ATOM 801 N N . SER A 1 105 ? -27.795 8.811 32.724 1.00 40.31 105 SER A N 1
ATOM 802 C CA . SER A 1 105 ? -27.928 9.067 31.279 1.00 40.31 105 SER A CA 1
ATOM 803 C C . SER A 1 105 ? -29.400 9.056 30.864 1.00 40.31 105 SER A C 1
ATOM 805 O O . SER A 1 105 ? -29.972 7.981 30.672 1.00 40.31 105 SER A O 1
ATOM 807 N N . PRO A 1 106 ? -30.041 10.223 30.667 1.00 58.34 106 PRO A N 1
ATOM 808 C CA . PRO A 1 106 ? -31.420 10.257 30.211 1.00 58.34 106 PRO A CA 1
ATOM 809 C C . PRO A 1 106 ? -31.512 9.893 28.723 1.00 58.34 106 PRO A C 1
ATOM 811 O O . PRO A 1 106 ? -30.995 10.603 27.857 1.00 58.34 106 PRO A O 1
ATOM 814 N N . ARG A 1 107 ? -32.240 8.805 28.432 1.00 49.81 107 ARG A N 1
ATOM 815 C CA . ARG A 1 107 ? -32.743 8.449 27.093 1.00 49.81 107 ARG A CA 1
ATOM 816 C C . ARG A 1 107 ? -33.269 9.691 26.363 1.00 49.81 107 ARG A C 1
ATOM 818 O O . ARG A 1 107 ? -34.255 10.280 26.805 1.00 49.81 107 ARG A O 1
ATOM 825 N N . GLN A 1 108 ? -32.708 10.021 25.199 1.00 41.81 108 GLN A N 1
ATOM 826 C CA . GLN A 1 108 ? -33.386 10.915 24.258 1.00 41.81 108 GLN A CA 1
ATOM 827 C C . GLN A 1 108 ? -34.206 10.095 23.268 1.00 41.81 108 GLN A C 1
ATOM 829 O O . GLN A 1 108 ? -33.689 9.429 22.377 1.00 41.81 108 GLN A O 1
ATOM 834 N N . SER A 1 109 ? -35.515 10.138 23.490 1.00 50.16 109 SER A N 1
ATOM 835 C CA . SER A 1 109 ? -36.530 9.640 22.574 1.00 50.16 109 SER A CA 1
ATOM 836 C C . SER A 1 109 ? -36.921 10.727 21.564 1.00 50.16 109 SER A C 1
ATOM 838 O O . SER A 1 109 ? -36.737 11.918 21.813 1.00 50.16 109 SER A O 1
ATOM 840 N N . THR A 1 110 ? -37.607 10.285 20.512 1.00 46.50 110 THR A N 1
ATOM 841 C CA . THR A 1 110 ? -38.515 11.023 19.616 1.00 46.50 110 THR A CA 1
ATOM 842 C C . THR A 1 110 ? -38.011 11.561 18.268 1.00 46.50 110 THR A C 1
ATOM 844 O O . THR A 1 110 ? -37.149 12.423 18.169 1.00 46.50 110 THR A O 1
ATOM 847 N N . ARG A 1 111 ? -38.785 11.118 17.261 1.00 43.12 111 ARG A N 1
ATOM 848 C CA . ARG A 1 111 ? -39.293 11.843 16.082 1.00 43.12 111 ARG A CA 1
ATOM 849 C C . ARG A 1 111 ? -38.327 12.162 14.943 1.00 43.12 111 ARG A C 1
ATOM 851 O O . ARG A 1 111 ? -37.661 13.189 14.914 1.00 43.12 111 ARG A O 1
ATOM 858 N N . GLY A 1 112 ? -38.447 11.338 13.901 1.00 45.31 112 GLY A N 1
ATOM 859 C CA . GLY A 1 112 ? -38.243 11.799 12.533 1.00 45.31 112 GLY A CA 1
ATOM 860 C C . GLY A 1 112 ? -39.289 12.844 12.124 1.00 45.31 112 GLY A C 1
ATOM 861 O O . GLY A 1 112 ? -40.389 12.904 12.678 1.00 45.31 112 GLY A O 1
ATOM 862 N N . VAL A 1 113 ? -38.919 13.649 11.131 1.00 47.44 113 VAL A N 1
ATOM 863 C CA . VAL A 1 113 ? -39.776 14.618 10.444 1.00 47.44 113 VAL A CA 1
ATOM 864 C C . VAL A 1 113 ? -39.533 14.439 8.949 1.00 47.44 113 VAL A C 1
ATOM 866 O O . VAL A 1 113 ? -38.412 14.619 8.480 1.00 47.44 113 VAL A O 1
ATOM 869 N N . SER A 1 114 ? -40.573 14.063 8.211 1.00 49.94 114 SER A N 1
ATOM 870 C CA . SER A 1 114 ? -40.566 14.047 6.745 1.00 49.94 114 SER A CA 1
ATOM 871 C C . SER A 1 114 ? -40.869 15.444 6.196 1.00 49.94 114 SER A C 1
ATOM 873 O O . SER A 1 114 ? -41.709 16.138 6.768 1.00 49.94 114 SER A O 1
ATOM 875 N N . PRO A 1 115 ? -40.307 15.810 5.034 1.00 58.59 115 PRO A N 1
ATOM 876 C CA . PRO A 1 115 ? -40.914 16.800 4.155 1.00 58.59 115 PRO A CA 1
ATOM 877 C C . PRO A 1 115 ? -41.302 16.196 2.794 1.00 58.59 115 PRO A C 1
ATOM 879 O O . PRO A 1 115 ? -40.468 15.949 1.929 1.00 58.59 115 PRO A O 1
ATOM 882 N N . SER A 1 116 ? -42.606 15.958 2.649 1.00 44.44 116 SER A N 1
ATOM 883 C CA . SER A 1 116 ? -43.442 16.297 1.483 1.00 44.44 116 SER A CA 1
ATOM 884 C C . SER A 1 116 ? -42.744 16.821 0.205 1.00 44.44 116 SER A C 1
ATOM 886 O O . SER A 1 116 ? -42.413 17.999 0.115 1.00 44.44 116 SER A O 1
ATOM 888 N N . SER A 1 117 ? -42.675 15.948 -0.805 1.00 49.78 117 SER A N 1
ATOM 889 C CA . SER A 1 117 ? -43.123 16.151 -2.203 1.00 49.78 117 SER A CA 1
ATOM 890 C C . SER A 1 117 ? -43.060 17.537 -2.878 1.00 49.78 117 SER A C 1
ATOM 892 O O . SER A 1 117 ? -43.928 18.376 -2.648 1.00 49.78 117 SER A O 1
ATOM 894 N N . THR A 1 118 ? -42.163 17.627 -3.868 1.00 40.16 118 THR A N 1
ATOM 895 C CA . THR A 1 118 ? -42.255 18.335 -5.174 1.00 40.16 118 THR A CA 1
ATOM 896 C C . THR A 1 118 ? -41.095 17.799 -6.040 1.00 40.16 118 THR A C 1
ATOM 898 O O . THR A 1 118 ? -40.021 17.583 -5.485 1.00 40.16 118 THR A O 1
ATOM 901 N N . GLU A 1 119 ? -41.188 17.500 -7.342 1.00 46.66 119 GLU A N 1
ATOM 902 C CA . GLU A 1 119 ? -42.279 17.581 -8.340 1.00 46.66 119 GLU A CA 1
ATOM 903 C C . GLU A 1 119 ? -42.377 16.266 -9.165 1.00 46.66 119 GLU A C 1
ATOM 905 O O . GLU A 1 119 ? -41.583 15.345 -8.972 1.00 46.66 119 GLU A O 1
ATOM 910 N N . THR A 1 120 ? -43.325 16.166 -10.109 1.00 41.78 120 THR A N 1
ATOM 911 C CA . THR A 1 120 ? -43.471 15.036 -11.057 1.00 41.78 120 THR A CA 1
ATOM 912 C C . THR A 1 120 ? -43.042 15.398 -12.481 1.00 41.78 120 THR A C 1
ATOM 914 O O . THR A 1 120 ? -43.802 16.036 -13.210 1.00 41.78 120 THR A O 1
ATOM 917 N N . SER A 1 121 ? -41.890 14.888 -12.923 1.00 52.09 121 SER A N 1
ATOM 918 C CA . SER A 1 121 ? -41.510 14.862 -14.345 1.00 52.09 121 SER A CA 1
ATOM 919 C C . SER A 1 121 ? -41.881 13.516 -14.968 1.00 52.09 121 SER A C 1
ATOM 921 O O . SER A 1 121 ? -41.252 12.497 -14.683 1.00 52.09 121 SER A O 1
ATOM 923 N N . ASN A 1 122 ? -42.897 13.511 -15.834 1.00 52.91 122 ASN A N 1
ATOM 924 C CA . ASN A 1 122 ? -43.302 12.331 -16.601 1.00 52.91 122 ASN A CA 1
ATOM 925 C C . ASN A 1 122 ? -42.221 11.949 -17.625 1.00 52.91 122 ASN A C 1
ATOM 927 O O . ASN A 1 122 ? -42.120 12.568 -18.683 1.00 52.91 122 ASN A O 1
ATOM 931 N N . ILE A 1 123 ? -41.463 10.888 -17.347 1.00 47.91 123 ILE A N 1
ATOM 932 C CA . ILE A 1 123 ? -40.642 10.192 -18.344 1.00 47.91 123 ILE A CA 1
ATOM 933 C C . ILE A 1 123 ? -41.220 8.787 -18.504 1.00 47.91 123 ILE A C 1
ATOM 935 O O . ILE A 1 123 ? -41.081 7.938 -17.625 1.00 47.91 123 ILE A O 1
ATOM 939 N N . SER A 1 124 ? -41.902 8.558 -19.627 1.00 48.12 124 SER A N 1
ATOM 940 C CA . SER A 1 124 ? -42.510 7.266 -19.944 1.00 48.12 124 SER A CA 1
ATOM 941 C C . SER A 1 124 ? -41.425 6.265 -20.348 1.00 48.12 124 SER A C 1
ATOM 943 O O . SER A 1 124 ? -40.974 6.243 -21.493 1.00 48.12 124 SER A O 1
ATOM 945 N N . LEU A 1 125 ? -40.975 5.456 -19.388 1.00 42.03 125 LEU A N 1
ATOM 946 C CA . LEU A 1 125 ? -40.046 4.350 -19.608 1.00 42.03 125 LEU A CA 1
ATOM 947 C C . LEU A 1 125 ? -40.825 3.038 -19.714 1.00 42.03 125 LEU A C 1
ATOM 949 O O . LEU A 1 125 ? -41.348 2.520 -18.727 1.00 42.03 125 LEU A O 1
ATOM 953 N N . VAL A 1 126 ? -40.881 2.496 -20.931 1.00 51.72 126 VAL A N 1
ATOM 954 C CA . VAL A 1 126 ? -41.457 1.177 -21.214 1.00 51.72 126 VAL A CA 1
ATOM 955 C C . VAL A 1 126 ? -40.584 0.104 -20.559 1.00 51.72 126 VAL A C 1
ATOM 957 O O . VAL A 1 126 ? -39.483 -0.191 -21.022 1.00 51.72 126 VAL A O 1
ATOM 960 N N . LEU A 1 127 ? -41.077 -0.473 -19.464 1.00 43.25 127 LEU A N 1
ATOM 961 C CA . LEU A 1 127 ? -40.431 -1.579 -18.758 1.00 43.25 127 LEU A CA 1
ATOM 962 C C . LEU A 1 127 ? -40.674 -2.910 -19.496 1.00 43.25 127 LEU A C 1
ATOM 964 O O . LEU A 1 127 ? -41.833 -3.258 -19.737 1.00 43.25 127 LEU A O 1
ATOM 968 N N . PRO A 1 128 ? -39.628 -3.696 -19.817 1.00 56.94 128 PRO A N 1
ATOM 969 C CA . PRO A 1 128 ? -39.807 -5.066 -20.282 1.00 56.94 128 PRO A CA 1
ATOM 970 C C . PRO A 1 128 ? -40.316 -5.959 -19.140 1.00 56.94 128 PRO A C 1
ATOM 972 O O . PRO A 1 128 ? -39.961 -5.773 -17.975 1.00 56.94 128 PRO A O 1
ATOM 975 N N . ALA A 1 129 ? -41.147 -6.944 -19.484 1.00 44.62 129 ALA A N 1
ATOM 976 C CA . ALA A 1 129 ? -41.843 -7.790 -18.518 1.00 44.62 129 ALA A CA 1
ATOM 977 C C . ALA A 1 129 ? -40.886 -8.520 -17.556 1.00 44.62 129 ALA A C 1
ATOM 979 O O . ALA A 1 129 ? -39.994 -9.266 -17.969 1.00 44.62 129 ALA A O 1
ATOM 980 N N . THR A 1 130 ? -41.122 -8.357 -16.254 1.00 39.44 130 THR A N 1
ATOM 981 C CA . THR A 1 130 ? -40.410 -9.068 -15.192 1.00 39.44 130 THR A CA 1
ATOM 982 C C . THR A 1 130 ? -40.768 -10.552 -15.213 1.00 39.44 130 THR A C 1
ATOM 984 O O . THR A 1 130 ? -41.847 -10.977 -14.798 1.00 39.44 130 THR A O 1
ATOM 987 N N . ARG A 1 131 ? -39.834 -11.379 -15.692 1.00 47.06 131 ARG A N 1
ATOM 988 C CA . ARG A 1 131 ? -39.967 -12.837 -15.647 1.00 47.06 131 ARG A CA 1
ATOM 989 C C . ARG A 1 131 ? -39.908 -13.286 -14.184 1.00 47.06 131 ARG A C 1
ATOM 991 O O . ARG A 1 131 ? -38.890 -13.089 -13.528 1.00 47.06 131 ARG A O 1
ATOM 998 N N . SER A 1 132 ? -40.999 -13.861 -13.678 1.00 46.53 132 SER A N 1
ATOM 999 C CA . SER A 1 132 ? -41.112 -14.300 -12.282 1.00 46.53 132 SER A CA 1
ATOM 1000 C C . SER A 1 132 ? -40.044 -15.350 -11.951 1.00 46.53 132 SER A C 1
ATOM 1002 O O . SER A 1 132 ? -40.100 -16.480 -12.440 1.00 46.53 132 SER A O 1
ATOM 1004 N N . ILE A 1 133 ? -39.042 -14.965 -11.156 1.00 47.25 133 ILE A N 1
ATOM 1005 C CA . ILE A 1 133 ? -37.954 -15.853 -10.738 1.00 47.25 133 ILE A CA 1
ATOM 1006 C C . ILE A 1 133 ? -38.394 -16.552 -9.454 1.00 47.25 133 ILE A C 1
ATOM 1008 O O . ILE A 1 133 ? -38.494 -15.931 -8.397 1.00 47.25 133 ILE A O 1
ATOM 1012 N N . SER A 1 134 ? -38.668 -17.852 -9.547 1.00 48.31 134 SER A N 1
ATOM 1013 C CA . SER A 1 134 ? -39.076 -18.660 -8.397 1.00 48.31 134 SER A CA 1
ATOM 1014 C C . SER A 1 134 ? -37.988 -18.656 -7.323 1.00 48.31 134 SER A C 1
ATOM 1016 O O . SER A 1 134 ? -36.848 -19.050 -7.584 1.00 48.31 134 SER A O 1
ATOM 1018 N N . SER A 1 135 ? -38.347 -18.219 -6.114 1.00 44.31 135 SER A N 1
ATOM 1019 C CA . SER A 1 135 ? -37.458 -18.122 -4.955 1.00 44.31 135 SER A CA 1
ATOM 1020 C C . SER A 1 135 ? -36.989 -19.506 -4.502 1.00 44.31 135 SER A C 1
ATOM 1022 O O . SER A 1 135 ? -37.546 -20.104 -3.586 1.00 44.31 135 SER A O 1
ATOM 1024 N N . THR A 1 136 ? -35.952 -20.030 -5.155 1.00 48.56 136 THR A N 1
ATOM 1025 C CA . THR A 1 136 ? -35.315 -21.284 -4.752 1.00 48.56 136 THR A CA 1
ATOM 1026 C C . THR A 1 136 ? -34.515 -21.018 -3.486 1.00 48.56 136 THR A C 1
ATOM 1028 O O . THR A 1 136 ? -33.381 -20.541 -3.540 1.00 48.56 136 THR A O 1
ATOM 1031 N N . SER A 1 137 ? -35.118 -21.324 -2.340 1.00 51.19 137 SER A N 1
ATOM 1032 C CA . SER A 1 137 ? -34.501 -21.311 -1.017 1.00 51.19 137 SER A CA 1
ATOM 1033 C C . SER A 1 137 ? -33.424 -22.396 -0.914 1.00 51.19 137 SER A C 1
ATOM 1035 O O . SER A 1 137 ? -33.587 -23.419 -0.251 1.00 51.19 137 SER A O 1
ATOM 1037 N N . ARG A 1 138 ? -32.281 -22.171 -1.576 1.00 44.06 138 ARG A N 1
ATOM 1038 C CA . ARG A 1 138 ? -31.067 -22.948 -1.323 1.00 44.06 138 ARG A CA 1
ATOM 1039 C C . ARG A 1 138 ? -30.668 -22.732 0.130 1.00 44.06 138 ARG A C 1
ATOM 1041 O O . ARG A 1 138 ? -30.195 -21.659 0.494 1.00 44.06 138 ARG A O 1
ATOM 1048 N N . SER A 1 139 ? -30.851 -23.775 0.935 1.00 52.09 139 SER A N 1
ATOM 1049 C CA . SER A 1 139 ? -30.187 -23.919 2.224 1.00 52.09 139 SER A CA 1
ATOM 1050 C C . SER A 1 139 ? -28.680 -23.834 1.981 1.00 52.09 139 SER A C 1
ATOM 1052 O O . SER A 1 139 ? -28.065 -24.774 1.478 1.00 52.09 139 SER A O 1
ATOM 1054 N N . VAL A 1 140 ? -28.098 -22.665 2.249 1.00 46.62 140 VAL A N 1
ATOM 1055 C CA . VAL A 1 140 ? -26.651 -22.480 2.197 1.00 46.62 140 VAL A CA 1
ATOM 1056 C C . VAL A 1 140 ? -26.099 -23.139 3.451 1.00 46.62 140 VAL A C 1
ATOM 1058 O O . VAL A 1 140 ? -26.102 -22.543 4.528 1.00 46.62 140 VAL A O 1
ATOM 1061 N N . SER A 1 141 ? -25.665 -24.392 3.320 1.00 47.62 141 SER A N 1
ATOM 1062 C CA . SER A 1 141 ? -24.879 -25.050 4.361 1.00 47.62 141 SER A CA 1
ATOM 1063 C C . SER A 1 141 ? -23.700 -24.137 4.726 1.00 47.62 141 SER A C 1
ATOM 1065 O O . SER A 1 141 ? -23.060 -23.615 3.805 1.00 47.62 141 SER A O 1
ATOM 1067 N N . PRO A 1 142 ? -23.409 -23.914 6.023 1.00 55.62 142 PRO A N 1
ATOM 1068 C CA . PRO A 1 142 ? -22.316 -23.043 6.438 1.00 55.62 142 PRO A CA 1
ATOM 1069 C C . PRO A 1 142 ? -21.014 -23.603 5.872 1.00 55.62 142 PRO A C 1
ATOM 1071 O O . PRO A 1 142 ? -20.514 -24.639 6.309 1.00 55.62 142 PRO A O 1
ATOM 1074 N N . SER A 1 143 ? -20.522 -22.951 4.820 1.00 42.06 143 SER A N 1
ATOM 1075 C CA . SER A 1 143 ? -19.392 -23.443 4.048 1.00 42.06 143 SER A CA 1
ATOM 1076 C C . SER A 1 143 ? -18.151 -23.366 4.915 1.00 42.06 143 SER A C 1
ATOM 1078 O O . SER A 1 143 ? -17.747 -22.270 5.289 1.00 42.06 143 SER A O 1
ATOM 1080 N N . SER A 1 144 ? -17.601 -24.544 5.224 1.00 45.22 144 SER A N 1
ATOM 1081 C CA . SER A 1 144 ? -16.216 -24.791 5.630 1.00 45.22 144 SER A CA 1
ATOM 1082 C C . SER A 1 144 ? -15.500 -23.572 6.209 1.00 45.22 144 SER A C 1
ATOM 1084 O O . SER A 1 144 ? -14.953 -22.766 5.451 1.00 45.22 144 SER A O 1
ATOM 1086 N N . THR A 1 145 ? -15.438 -23.484 7.540 1.00 45.12 145 THR A N 1
ATOM 1087 C CA . THR A 1 145 ? -14.479 -22.625 8.241 1.00 45.12 145 THR A CA 1
ATOM 1088 C C . THR A 1 145 ? -13.108 -22.839 7.607 1.00 45.12 145 THR A C 1
ATOM 1090 O O . THR A 1 145 ? -12.478 -23.872 7.836 1.00 45.12 145 THR A O 1
ATOM 1093 N N . GLN A 1 146 ? -12.660 -21.901 6.766 1.00 46.97 146 GLN A N 1
ATOM 1094 C CA . GLN A 1 146 ? -11.307 -21.941 6.236 1.00 46.97 146 GLN A CA 1
ATOM 1095 C C . GLN A 1 146 ? -10.393 -21.624 7.405 1.00 46.97 146 GLN A C 1
ATOM 1097 O O . GLN A 1 146 ? -10.146 -20.466 7.745 1.00 46.97 146 GLN A O 1
ATOM 1102 N N . THR A 1 147 ? -9.919 -22.685 8.051 1.00 43.84 147 THR A N 1
ATOM 1103 C CA . THR A 1 147 ? -8.818 -22.636 8.998 1.00 43.84 147 THR A CA 1
ATOM 1104 C C . THR A 1 147 ? -7.588 -22.215 8.204 1.00 43.84 147 THR A C 1
ATOM 1106 O O . THR A 1 147 ? -6.821 -23.058 7.738 1.00 43.84 147 THR A O 1
ATOM 1109 N N . PHE A 1 148 ? -7.447 -20.902 7.989 1.00 52.56 148 PHE A N 1
ATOM 1110 C CA . PHE A 1 148 ? -6.273 -20.288 7.386 1.00 52.56 148 PHE A CA 1
ATOM 1111 C C . PHE A 1 148 ? -5.081 -20.692 8.232 1.00 52.56 148 PHE A C 1
ATOM 1113 O O . PHE A 1 148 ? -4.844 -20.166 9.324 1.00 52.56 148 PHE A O 1
ATOM 1120 N N . SER A 1 149 ? -4.396 -21.710 7.729 1.00 50.69 149 SER A N 1
ATOM 1121 C CA . SER A 1 149 ? -3.250 -22.301 8.378 1.00 50.69 149 SER A CA 1
ATOM 1122 C C . SE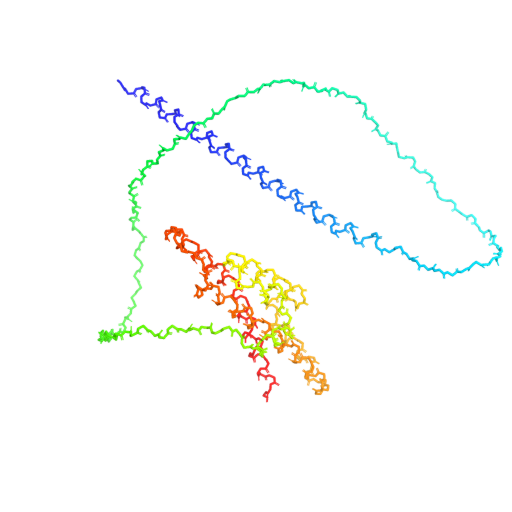R A 1 149 ? -2.169 -21.238 8.480 1.00 50.69 149 SER A C 1
ATOM 1124 O O . SER A 1 149 ? -2.074 -20.343 7.635 1.00 50.69 149 SER A O 1
ATOM 1126 N N . ARG A 1 150 ? -1.361 -21.328 9.539 1.00 54.16 150 ARG A N 1
ATOM 1127 C CA . ARG A 1 150 ? -0.145 -20.526 9.675 1.00 54.16 150 ARG A CA 1
ATOM 1128 C C . ARG A 1 150 ? 0.608 -20.563 8.333 1.00 54.16 150 ARG A C 1
ATOM 1130 O O . ARG A 1 150 ? 0.742 -21.667 7.802 1.00 54.16 150 ARG A O 1
ATOM 1137 N N . PRO A 1 151 ? 1.075 -19.413 7.804 1.00 57.28 151 PRO A N 1
ATOM 1138 C CA . PRO A 1 151 ? 1.788 -19.373 6.533 1.00 57.28 151 PRO A CA 1
ATOM 1139 C C . PRO A 1 151 ? 2.882 -20.440 6.513 1.00 57.28 151 PRO A C 1
ATOM 1141 O O . PRO A 1 151 ? 3.639 -20.573 7.484 1.00 57.28 151 PRO A O 1
ATOM 1144 N N . SER A 1 152 ? 2.911 -21.234 5.440 1.00 59.78 152 SER A N 1
ATOM 1145 C CA . SER A 1 152 ? 3.913 -22.289 5.260 1.00 59.78 152 SER A CA 1
ATOM 1146 C C . SER A 1 152 ? 5.313 -21.674 5.321 1.00 59.78 152 SER A C 1
ATOM 1148 O O . SER A 1 152 ? 5.493 -20.513 4.949 1.00 59.78 152 SER A O 1
ATOM 1150 N N . SER A 1 153 ? 6.336 -22.419 5.753 1.00 65.19 153 SER A N 1
ATOM 1151 C CA . SER A 1 153 ? 7.686 -21.842 5.867 1.00 65.19 153 SER A CA 1
ATOM 1152 C C . SER A 1 153 ? 8.249 -21.359 4.524 1.00 65.19 153 SER A C 1
ATOM 1154 O O . SER A 1 153 ? 9.145 -20.523 4.521 1.00 65.19 153 SER A O 1
ATOM 1156 N N . SER A 1 154 ? 7.704 -21.827 3.394 1.00 66.88 154 SER A N 1
ATOM 1157 C CA . SER A 1 154 ? 7.983 -21.285 2.059 1.00 66.88 154 SER A CA 1
ATOM 1158 C C . SER A 1 154 ? 7.465 -19.852 1.871 1.00 66.88 154 SER A C 1
ATOM 1160 O O . SER A 1 154 ? 8.205 -19.008 1.373 1.00 66.88 154 SER A O 1
ATOM 1162 N N . GLU A 1 155 ? 6.242 -19.546 2.326 1.00 66.75 155 GLU A N 1
ATOM 1163 C CA . GLU A 1 155 ? 5.658 -18.195 2.238 1.00 66.75 155 GLU A CA 1
ATOM 1164 C C . GLU A 1 155 ? 6.448 -17.187 3.082 1.00 66.75 155 GLU A C 1
ATOM 1166 O O . GLU A 1 155 ? 6.559 -16.022 2.713 1.00 66.75 155 GLU A O 1
ATOM 1171 N N . ALA A 1 156 ? 7.027 -17.625 4.206 1.00 65.19 156 ALA A N 1
ATOM 1172 C CA . ALA A 1 156 ? 7.862 -16.767 5.045 1.00 65.19 156 ALA A CA 1
ATOM 1173 C C . ALA A 1 156 ? 9.149 -16.319 4.325 1.00 65.19 156 ALA A C 1
ATOM 1175 O O . ALA A 1 156 ? 9.536 -15.158 4.434 1.00 65.19 156 ALA A O 1
ATOM 1176 N N . VAL A 1 157 ? 9.782 -17.213 3.554 1.00 69.94 157 VAL A N 1
ATOM 1177 C CA . VAL A 1 157 ? 10.973 -16.885 2.750 1.00 69.94 157 VAL A CA 1
ATOM 1178 C C . VAL A 1 157 ? 10.607 -15.939 1.603 1.00 69.94 157 VAL A C 1
ATOM 1180 O O . VAL A 1 157 ? 11.294 -14.943 1.383 1.00 69.94 157 VAL A O 1
ATOM 1183 N N . GLU A 1 158 ? 9.497 -16.203 0.910 1.00 72.94 158 GLU A N 1
ATOM 1184 C CA . GLU A 1 158 ? 9.000 -15.345 -0.172 1.00 72.94 158 GLU A CA 1
ATOM 1185 C C . GLU A 1 158 ? 8.619 -13.940 0.332 1.00 72.94 158 GLU A C 1
ATOM 1187 O O . GLU A 1 158 ? 8.965 -12.938 -0.292 1.00 72.94 158 GLU A O 1
ATOM 1192 N N . ALA A 1 159 ? 8.005 -13.840 1.515 1.00 69.25 159 ALA A N 1
ATOM 1193 C CA . ALA A 1 159 ? 7.683 -12.568 2.156 1.00 69.25 159 ALA A CA 1
ATOM 1194 C C . ALA A 1 159 ? 8.933 -11.733 2.501 1.00 69.25 159 ALA A C 1
ATOM 1196 O O . ALA A 1 159 ? 8.929 -10.518 2.293 1.00 69.25 159 ALA A O 1
ATOM 1197 N N . SER A 1 160 ? 10.018 -12.357 2.973 1.00 70.69 160 SER A N 1
ATOM 1198 C CA . SER A 1 160 ? 11.292 -11.654 3.191 1.00 70.69 160 SER A CA 1
ATOM 1199 C C . SER A 1 160 ? 11.924 -11.169 1.877 1.00 70.69 160 SER A C 1
ATOM 1201 O O . SER A 1 160 ? 12.432 -10.051 1.828 1.00 70.69 160 SER A O 1
ATOM 1203 N N . ILE A 1 161 ? 11.841 -11.952 0.792 1.00 77.62 161 ILE A N 1
ATOM 1204 C CA . ILE A 1 161 ? 12.320 -11.551 -0.549 1.00 77.62 161 ILE A CA 1
ATOM 1205 C C . ILE A 1 161 ? 11.502 -10.370 -1.105 1.00 77.62 161 ILE A C 1
ATOM 1207 O O . ILE A 1 161 ? 12.047 -9.464 -1.737 1.00 77.62 161 ILE A O 1
ATOM 1211 N N . LEU A 1 162 ? 10.197 -10.343 -0.829 1.00 82.00 162 LEU A N 1
ATOM 1212 C CA . LEU A 1 162 ? 9.291 -9.249 -1.189 1.00 82.00 162 LEU A CA 1
ATOM 1213 C C . LEU A 1 162 ? 9.327 -8.072 -0.191 1.00 82.00 162 LEU A C 1
ATOM 1215 O O . LEU A 1 162 ? 8.512 -7.158 -0.286 1.00 82.00 162 LEU A O 1
ATOM 1219 N N . GLY A 1 163 ? 10.278 -8.049 0.749 1.00 87.94 163 GLY A N 1
ATOM 1220 C CA . GLY A 1 163 ? 10.520 -6.897 1.619 1.00 87.94 163 GLY A CA 1
ATOM 1221 C C . GLY A 1 163 ? 9.396 -6.597 2.615 1.00 87.94 163 GLY A C 1
ATOM 1222 O O . GLY A 1 163 ? 9.207 -5.434 2.986 1.00 87.94 163 GLY A O 1
ATOM 1223 N N . VAL A 1 164 ? 8.643 -7.615 3.051 1.00 90.38 164 VAL A N 1
ATOM 1224 C CA . VAL A 1 164 ? 7.706 -7.473 4.176 1.00 90.38 164 VAL A CA 1
ATOM 1225 C C . VAL A 1 164 ? 8.504 -7.131 5.443 1.00 90.38 164 VAL A C 1
ATOM 1227 O O . VAL A 1 164 ? 9.434 -7.864 5.773 1.00 90.38 164 VAL A O 1
ATOM 1230 N N . PRO A 1 165 ? 8.165 -6.058 6.185 1.00 92.06 165 PRO A N 1
ATOM 1231 C CA . PRO A 1 165 ? 8.862 -5.709 7.419 1.00 92.06 165 PRO A CA 1
ATOM 1232 C C . PRO A 1 165 ? 8.834 -6.845 8.451 1.00 92.06 165 PRO A C 1
ATOM 1234 O O . PRO A 1 165 ? 7.760 -7.357 8.776 1.00 92.06 165 PRO A O 1
ATOM 1237 N N . ASP A 1 166 ? 9.988 -7.167 9.044 1.00 89.69 166 ASP A N 1
ATOM 1238 C CA . ASP A 1 166 ? 10.121 -8.225 10.061 1.00 89.69 166 ASP A CA 1
ATOM 1239 C C . ASP A 1 166 ? 9.160 -8.036 11.243 1.00 89.69 166 ASP A C 1
ATOM 1241 O O . ASP A 1 166 ? 8.641 -9.005 11.798 1.00 89.69 166 ASP A O 1
ATOM 1245 N N . GLU A 1 167 ? 8.852 -6.783 11.601 1.00 89.94 167 GLU A N 1
ATOM 1246 C CA . GLU A 1 167 ? 7.859 -6.464 12.630 1.00 89.94 167 GLU A CA 1
ATOM 1247 C C . GLU A 1 167 ? 6.485 -7.085 12.331 1.00 89.94 167 GLU A C 1
ATOM 1249 O O . GLU A 1 167 ? 5.816 -7.573 13.243 1.00 89.94 167 GLU A O 1
ATOM 1254 N N . ILE A 1 168 ? 6.072 -7.077 11.059 1.00 89.38 168 ILE A N 1
ATOM 1255 C CA . ILE A 1 168 ? 4.827 -7.695 10.599 1.00 89.38 168 ILE A CA 1
ATOM 1256 C C . ILE A 1 168 ? 4.970 -9.216 10.687 1.00 89.38 168 ILE A C 1
ATOM 1258 O O . ILE A 1 168 ? 4.123 -9.861 11.295 1.00 89.38 168 ILE A O 1
ATOM 1262 N N . LEU A 1 169 ? 6.047 -9.803 10.163 1.00 88.62 169 LEU A N 1
ATOM 1263 C CA . LEU A 1 169 ? 6.226 -11.262 10.163 1.00 88.62 169 LEU A CA 1
ATOM 1264 C C . LEU A 1 169 ? 6.245 -11.865 11.578 1.00 88.62 169 LEU A C 1
ATOM 1266 O O . LEU A 1 169 ? 5.603 -12.887 11.822 1.00 88.62 169 LEU A O 1
ATOM 1270 N N . ILE A 1 170 ? 6.940 -11.217 12.516 1.00 88.06 170 ILE A N 1
ATOM 1271 C CA . ILE A 1 170 ? 7.143 -11.716 13.883 1.00 88.06 170 ILE A CA 1
ATOM 1272 C C . ILE A 1 170 ? 5.917 -11.453 14.766 1.00 88.06 170 ILE A C 1
ATOM 1274 O O . ILE A 1 170 ? 5.458 -12.349 15.478 1.00 88.06 170 ILE A O 1
ATOM 1278 N N . TRP A 1 171 ? 5.375 -10.230 14.747 1.00 89.25 171 TRP A N 1
ATOM 1279 C CA . TRP A 1 171 ? 4.399 -9.791 15.752 1.00 89.25 171 TRP A CA 1
ATOM 1280 C C . TRP A 1 171 ? 2.948 -9.742 15.261 1.00 89.25 171 TRP A C 1
ATOM 1282 O O . TRP A 1 171 ? 2.050 -9.514 16.073 1.00 89.25 171 TRP A O 1
ATOM 1292 N N . TRP A 1 172 ? 2.668 -10.000 13.978 1.00 87.69 172 TRP A N 1
ATOM 1293 C CA . TRP A 1 172 ? 1.295 -10.017 13.454 1.00 87.69 172 TRP A CA 1
ATOM 1294 C C . TRP A 1 172 ? 0.297 -10.832 14.296 1.00 87.69 172 TRP A C 1
ATOM 1296 O O . TRP A 1 172 ? -0.786 -10.299 14.573 1.00 87.69 172 TRP A O 1
ATOM 1306 N N . PRO A 1 173 ? 0.613 -12.062 14.764 1.00 87.25 173 PRO A N 1
ATOM 1307 C CA . PRO A 1 173 ? -0.334 -12.850 15.551 1.00 87.25 173 PRO A CA 1
ATOM 1308 C C . PRO A 1 173 ? -0.740 -12.162 16.860 1.00 87.25 173 PRO A C 1
ATOM 1310 O O . PRO A 1 173 ? -1.905 -12.229 17.236 1.00 87.25 173 PRO A O 1
ATOM 1313 N N . THR A 1 174 ? 0.179 -11.441 17.515 1.00 86.44 174 THR A N 1
ATOM 1314 C CA . THR A 1 174 ? -0.045 -10.815 18.832 1.00 86.44 174 THR A CA 1
ATOM 1315 C C . THR A 1 174 ? -0.647 -9.408 18.759 1.00 86.44 174 THR A C 1
ATOM 1317 O O . THR A 1 174 ? -0.996 -8.823 19.784 1.00 86.44 174 THR A O 1
ATOM 1320 N N . TRP A 1 175 ? -0.775 -8.831 17.562 1.00 87.75 175 TRP A N 1
ATOM 1321 C CA . TRP A 1 175 ? -1.339 -7.496 17.368 1.00 87.75 175 TRP A CA 1
ATOM 1322 C C . TRP A 1 175 ? -2.870 -7.497 17.265 1.00 87.75 175 TRP A C 1
ATOM 1324 O O . TRP A 1 175 ? -3.460 -8.301 16.547 1.00 87.75 175 TRP A O 1
ATOM 1334 N N . SER A 1 176 ? -3.511 -6.500 17.884 1.00 87.94 176 SER A N 1
ATOM 1335 C CA . SER A 1 176 ? -4.922 -6.170 17.635 1.00 87.94 176 SER A CA 1
ATOM 1336 C C . SER A 1 176 ? -5.139 -5.654 16.205 1.00 87.94 176 SER A C 1
ATOM 1338 O O . SER A 1 176 ? -4.216 -5.102 15.599 1.00 87.94 176 SER A O 1
ATOM 1340 N N . ALA A 1 177 ? -6.361 -5.749 15.662 1.00 88.50 177 ALA A N 1
ATOM 1341 C CA . ALA A 1 177 ? -6.654 -5.275 14.300 1.00 88.50 177 ALA A CA 1
ATOM 1342 C C . ALA A 1 177 ? -6.304 -3.791 14.087 1.00 88.50 177 ALA A C 1
ATOM 1344 O O . ALA A 1 177 ? -5.701 -3.450 13.072 1.00 88.50 177 ALA A O 1
ATOM 1345 N N . ARG A 1 178 ? -6.582 -2.917 15.070 1.00 89.62 178 ARG A N 1
ATOM 1346 C CA . ARG A 1 178 ? -6.174 -1.497 15.036 1.00 89.62 178 ARG A CA 1
ATOM 1347 C C . ARG A 1 178 ? -4.653 -1.342 14.868 1.00 89.62 178 ARG A C 1
ATOM 1349 O O . ARG A 1 178 ? -4.206 -0.487 14.102 1.00 89.62 178 ARG A O 1
ATOM 1356 N N . ARG A 1 179 ? -3.851 -2.172 15.552 1.00 91.69 179 ARG A N 1
ATOM 1357 C CA . ARG A 1 179 ? -2.381 -2.163 15.445 1.00 91.69 179 ARG A CA 1
ATOM 1358 C C . ARG A 1 179 ? -1.912 -2.746 14.112 1.00 91.69 179 ARG A C 1
ATOM 1360 O O . ARG A 1 179 ? -1.136 -2.082 13.437 1.00 91.69 179 ARG A O 1
ATOM 1367 N N . ARG A 1 180 ? -2.447 -3.900 13.688 1.00 92.56 180 ARG A N 1
ATOM 1368 C CA . ARG A 1 180 ? -2.196 -4.501 12.362 1.00 92.56 180 ARG A CA 1
ATOM 1369 C C . ARG A 1 180 ? -2.439 -3.494 11.238 1.00 92.56 180 ARG A C 1
ATOM 1371 O O . ARG A 1 180 ? -1.543 -3.242 10.443 1.00 92.56 180 ARG A O 1
ATOM 1378 N N . LEU A 1 181 ? -3.603 -2.847 11.229 1.00 94.56 181 LEU A N 1
ATOM 1379 C CA . LEU A 1 181 ? -3.980 -1.852 10.226 1.00 94.56 181 LEU A CA 1
ATOM 1380 C C . LEU A 1 181 ? -3.080 -0.605 10.251 1.00 94.56 181 LEU A C 1
ATOM 1382 O O . LEU A 1 181 ? -2.766 -0.047 9.202 1.00 94.56 181 LEU A O 1
ATOM 1386 N N . SER A 1 182 ? -2.633 -0.177 11.434 1.00 95.06 182 SER A N 1
ATOM 1387 C CA . SER A 1 182 ? -1.683 0.938 11.573 1.00 95.06 182 SER A CA 1
ATOM 1388 C C . SER A 1 182 ? -0.296 0.584 11.023 1.00 95.06 182 SER A C 1
ATOM 1390 O O . SER A 1 182 ? 0.300 1.394 10.315 1.00 95.06 182 SER A O 1
ATOM 1392 N N . SER A 1 183 ? 0.192 -0.633 11.282 1.00 95.25 183 SER A N 1
ATOM 1393 C CA . SER A 1 183 ? 1.441 -1.140 10.702 1.00 95.25 183 SER A CA 1
ATOM 1394 C C . SER A 1 183 ? 1.338 -1.322 9.184 1.00 95.25 183 SER A C 1
ATOM 1396 O O . SER A 1 183 ? 2.258 -0.937 8.470 1.00 95.25 183 SER A O 1
ATOM 1398 N N . LEU A 1 184 ? 0.203 -1.818 8.668 1.00 96.44 184 LEU A N 1
ATOM 1399 C CA . LEU A 1 184 ? -0.042 -1.907 7.223 1.00 96.44 184 LEU A CA 1
ATOM 1400 C C . LEU A 1 184 ? -0.049 -0.534 6.552 1.00 96.44 184 LEU A C 1
ATOM 1402 O O . LEU A 1 184 ? 0.577 -0.380 5.513 1.00 96.44 184 LEU A O 1
ATOM 1406 N N . ARG A 1 185 ? -0.684 0.484 7.150 1.00 97.06 185 ARG A N 1
ATOM 1407 C CA . ARG A 1 185 ? -0.601 1.863 6.637 1.00 97.06 185 ARG A CA 1
ATOM 1408 C C . ARG A 1 185 ? 0.832 2.362 6.539 1.00 97.06 185 ARG A C 1
ATOM 1410 O O . ARG A 1 185 ? 1.178 3.007 5.558 1.00 97.06 185 ARG A O 1
ATOM 1417 N N . ARG A 1 186 ? 1.648 2.089 7.559 1.00 97.38 186 ARG A N 1
ATOM 1418 C CA . ARG A 1 186 ? 3.056 2.485 7.556 1.00 97.38 186 ARG A CA 1
ATOM 1419 C C . ARG A 1 186 ? 3.819 1.780 6.437 1.00 97.38 186 ARG A C 1
ATOM 1421 O O . ARG A 1 186 ? 4.486 2.454 5.669 1.00 97.38 186 ARG A O 1
ATOM 1428 N N . TRP A 1 187 ? 3.638 0.469 6.288 1.00 96.94 187 TRP A N 1
ATOM 1429 C CA . TRP A 1 187 ? 4.267 -0.298 5.212 1.00 96.94 187 TRP A CA 1
ATOM 1430 C C . TRP A 1 187 ? 3.821 0.165 3.814 1.00 96.94 187 TRP A C 1
ATOM 1432 O O . TRP A 1 187 ? 4.665 0.324 2.940 1.00 96.94 187 TRP A O 1
ATOM 1442 N N . ILE A 1 188 ? 2.532 0.472 3.619 1.00 97.44 188 ILE A N 1
ATOM 1443 C CA . ILE A 1 188 ? 1.997 1.088 2.391 1.00 97.44 188 ILE A CA 1
ATOM 1444 C C . ILE A 1 188 ? 2.740 2.398 2.080 1.00 97.44 188 ILE A C 1
ATOM 1446 O O . ILE A 1 188 ? 3.255 2.544 0.977 1.00 97.44 188 ILE A O 1
ATOM 1450 N N . LEU A 1 189 ? 2.875 3.304 3.056 1.00 97.19 189 LEU A N 1
ATOM 1451 C CA . LEU A 1 189 ? 3.609 4.568 2.887 1.00 97.19 189 LEU A CA 1
ATOM 1452 C C . LEU A 1 189 ? 5.109 4.355 2.616 1.00 97.19 189 LEU A C 1
ATOM 1454 O O . LEU A 1 189 ? 5.688 5.061 1.794 1.00 97.19 189 LEU A O 1
ATOM 1458 N N . ASP A 1 190 ? 5.741 3.380 3.276 1.00 96.69 190 ASP A N 1
ATOM 1459 C CA . ASP A 1 190 ? 7.149 3.032 3.051 1.00 96.69 190 ASP A CA 1
ATOM 1460 C C . ASP A 1 190 ? 7.368 2.458 1.634 1.00 96.69 190 ASP A C 1
ATOM 1462 O O . ASP A 1 190 ? 8.424 2.678 1.037 1.00 96.69 190 ASP A O 1
ATOM 1466 N N . VAL A 1 191 ? 6.376 1.752 1.074 1.00 96.88 191 VAL A N 1
ATOM 1467 C CA . VAL A 1 191 ? 6.370 1.277 -0.322 1.00 96.88 191 VAL A CA 1
ATOM 1468 C C . VAL A 1 191 ? 6.144 2.434 -1.296 1.00 96.88 191 VAL A C 1
ATOM 1470 O O . VAL A 1 191 ? 6.915 2.558 -2.244 1.00 96.88 191 VAL A O 1
ATOM 1473 N N . GLU A 1 192 ? 5.176 3.326 -1.055 1.00 97.00 192 GLU A N 1
ATOM 1474 C CA . GLU A 1 192 ? 4.966 4.519 -1.898 1.00 97.00 192 GLU A CA 1
ATOM 1475 C C . GLU A 1 192 ? 6.201 5.427 -1.939 1.00 97.00 192 GLU A C 1
ATOM 1477 O O . GLU A 1 192 ? 6.539 5.977 -2.988 1.00 97.00 192 GLU A O 1
ATOM 1482 N N . TRP A 1 193 ? 6.908 5.556 -0.813 1.00 96.81 193 TRP A N 1
ATOM 1483 C CA . TRP A 1 193 ? 8.140 6.337 -0.722 1.00 96.81 193 TRP A CA 1
ATOM 1484 C C . TRP A 1 193 ? 9.297 5.730 -1.529 1.00 96.81 193 TRP A C 1
ATOM 1486 O O . TRP A 1 193 ? 10.067 6.467 -2.145 1.00 96.81 193 TRP A O 1
ATOM 1496 N N . LYS A 1 194 ? 9.436 4.398 -1.527 1.00 96.19 194 LYS A N 1
ATOM 1497 C CA . LYS A 1 194 ? 10.503 3.689 -2.255 1.00 96.19 194 LYS A CA 1
ATOM 1498 C C . LYS A 1 194 ? 10.206 3.559 -3.749 1.00 96.19 194 LYS A C 1
ATOM 1500 O O . LYS A 1 194 ? 11.080 3.809 -4.572 1.00 96.19 194 LYS A O 1
ATOM 1505 N N . GLU A 1 195 ? 8.977 3.181 -4.093 1.00 96.12 195 GLU A N 1
ATOM 1506 C CA . GLU A 1 195 ? 8.610 2.726 -5.438 1.00 96.12 195 GLU A CA 1
ATOM 1507 C C . GLU A 1 195 ? 7.826 3.749 -6.270 1.00 96.12 195 GLU A C 1
ATOM 1509 O O . GLU A 1 195 ? 7.636 3.541 -7.477 1.00 96.12 195 GLU A O 1
ATOM 1514 N N . GLY A 1 196 ? 7.398 4.850 -5.646 1.00 97.06 196 GLY A N 1
ATOM 1515 C CA . GLY A 1 196 ? 6.432 5.810 -6.178 1.00 97.06 196 GLY A CA 1
ATOM 1516 C C . GLY A 1 196 ? 4.998 5.479 -5.752 1.00 97.06 196 GLY A C 1
ATOM 1517 O O . GLY A 1 196 ? 4.697 4.346 -5.375 1.00 97.06 196 GLY A O 1
ATOM 1518 N N . ALA A 1 197 ? 4.104 6.466 -5.828 1.00 97.62 197 ALA A N 1
ATOM 1519 C CA . ALA A 1 197 ? 2.700 6.318 -5.440 1.00 97.62 197 ALA A CA 1
ATOM 1520 C C . ALA A 1 197 ? 1.960 5.286 -6.315 1.00 97.62 197 ALA A C 1
ATOM 1522 O O . ALA A 1 197 ? 2.187 5.221 -7.528 1.00 97.62 197 ALA A O 1
ATOM 1523 N N . PHE A 1 198 ? 1.082 4.481 -5.704 1.00 98.00 198 PHE A N 1
ATOM 1524 C CA . PHE A 1 198 ? 0.433 3.329 -6.353 1.00 98.00 198 PHE A CA 1
ATOM 1525 C C . PHE A 1 198 ? -0.351 3.699 -7.624 1.00 98.00 198 PHE A C 1
ATOM 1527 O O . PHE A 1 198 ? -0.311 2.975 -8.617 1.00 98.00 198 PHE A O 1
ATOM 1534 N N . ASP A 1 199 ? -1.028 4.846 -7.624 1.00 97.38 199 ASP A N 1
ATOM 1535 C CA . ASP A 1 199 ? -1.781 5.377 -8.766 1.00 97.38 199 ASP A CA 1
ATOM 1536 C C . ASP A 1 199 ? -0.902 5.639 -10.004 1.00 97.38 199 ASP A C 1
ATOM 1538 O O . ASP A 1 199 ? -1.357 5.492 -11.140 1.00 97.38 199 ASP A O 1
ATOM 1542 N N . THR A 1 200 ? 0.378 5.959 -9.801 1.00 97.75 200 THR A N 1
ATOM 1543 C CA . THR A 1 200 ? 1.336 6.195 -10.891 1.00 97.75 200 THR A CA 1
ATOM 1544 C C . THR A 1 200 ? 1.934 4.919 -11.485 1.00 97.75 200 THR A C 1
ATOM 1546 O O . THR A 1 200 ? 2.459 4.976 -12.597 1.00 97.75 200 THR A O 1
ATOM 1549 N N . TRP A 1 201 ? 1.854 3.767 -10.804 1.00 97.94 201 TRP A N 1
ATOM 1550 C CA . TRP A 1 201 ? 2.585 2.544 -11.178 1.00 97.94 201 TRP A CA 1
ATOM 1551 C C . TRP A 1 201 ? 2.286 2.068 -12.605 1.00 97.94 201 TRP A C 1
ATOM 1553 O O . TRP A 1 201 ? 3.212 1.815 -13.374 1.00 97.94 201 TRP A O 1
ATOM 1563 N N . ASN A 1 202 ? 1.007 1.994 -12.981 1.00 97.50 202 ASN A N 1
ATOM 1564 C CA . ASN A 1 202 ? 0.595 1.556 -14.317 1.00 97.50 202 ASN A CA 1
ATOM 1565 C C . ASN A 1 202 ? 1.007 2.561 -15.411 1.00 97.50 202 ASN A C 1
ATOM 1567 O O . ASN A 1 202 ? 1.564 2.186 -16.440 1.00 97.50 202 ASN A O 1
ATOM 1571 N N . THR A 1 203 ? 0.793 3.857 -15.174 1.00 97.19 203 THR A N 1
ATOM 1572 C CA . THR A 1 203 ? 1.192 4.923 -16.110 1.00 97.19 203 THR A CA 1
ATOM 1573 C C . THR A 1 203 ? 2.707 4.939 -16.321 1.00 97.19 203 THR A C 1
ATOM 1575 O O . THR A 1 203 ? 3.182 5.118 -17.443 1.00 97.19 203 THR A O 1
ATOM 1578 N N . ARG A 1 204 ? 3.472 4.699 -15.250 1.00 97.81 204 ARG A N 1
ATOM 1579 C CA . ARG A 1 204 ? 4.931 4.605 -15.280 1.00 97.81 204 ARG A CA 1
ATOM 1580 C C . ARG A 1 204 ? 5.408 3.381 -16.065 1.00 97.81 204 ARG A C 1
ATOM 1582 O O . ARG A 1 204 ? 6.255 3.553 -16.937 1.00 97.81 204 ARG A O 1
ATOM 1589 N N . LEU A 1 205 ? 4.815 2.204 -15.837 1.00 97.50 205 LEU A N 1
ATOM 1590 C CA . LEU A 1 205 ? 5.087 0.982 -16.608 1.00 97.50 205 LEU A CA 1
ATOM 1591 C C . LEU A 1 205 ? 4.931 1.230 -18.115 1.00 97.50 205 LEU A C 1
ATOM 1593 O O . LEU A 1 205 ? 5.855 0.984 -18.887 1.00 97.50 205 LEU A O 1
ATOM 1597 N N . MET A 1 206 ? 3.777 1.762 -18.527 1.00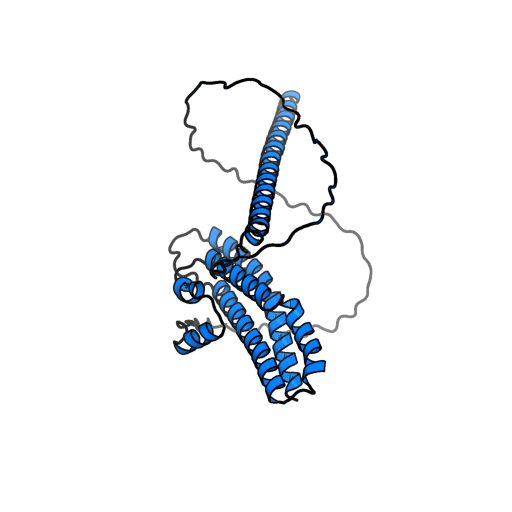 96.88 206 MET A N 1
ATOM 1598 C CA . MET A 1 206 ? 3.460 1.990 -19.941 1.00 96.88 206 MET A CA 1
ATOM 1599 C C . MET A 1 206 ? 4.366 3.051 -20.588 1.00 96.88 206 MET A C 1
ATOM 1601 O O . MET A 1 206 ? 4.722 2.923 -21.759 1.00 96.88 206 MET A O 1
ATOM 1605 N N . SER A 1 207 ? 4.769 4.073 -19.826 1.00 96.81 207 SER A N 1
ATOM 1606 C CA . SER A 1 207 ? 5.722 5.098 -20.272 1.00 96.81 207 SER A CA 1
ATOM 1607 C C . SER A 1 207 ? 7.138 4.531 -20.447 1.00 96.81 207 SER A C 1
ATOM 1609 O O . SER A 1 207 ? 7.763 4.707 -21.493 1.00 96.81 207 SER A O 1
ATOM 1611 N N . GLU A 1 208 ? 7.636 3.782 -19.457 1.00 97.19 208 GLU A N 1
ATOM 1612 C CA . GLU A 1 208 ? 8.971 3.176 -19.502 1.00 97.19 208 GLU A CA 1
ATOM 1613 C C . GLU A 1 208 ? 9.078 2.072 -20.570 1.00 97.19 208 GLU A C 1
ATOM 1615 O O . GLU A 1 208 ? 10.129 1.952 -21.209 1.00 97.19 208 GLU A O 1
ATOM 1620 N N . TRP A 1 209 ? 8.003 1.314 -20.824 1.00 96.50 209 TRP A N 1
ATOM 1621 C CA . TRP A 1 209 ? 7.965 0.254 -21.841 1.00 96.50 209 TRP A CA 1
ATOM 1622 C C . TRP A 1 209 ? 8.334 0.753 -23.241 1.00 96.50 209 TRP A C 1
ATOM 1624 O O . TRP A 1 209 ? 9.113 0.109 -23.950 1.00 96.50 209 TRP A O 1
ATOM 1634 N N . ALA A 1 210 ? 7.834 1.930 -23.630 1.00 94.38 210 ALA A N 1
ATOM 1635 C CA . ALA A 1 210 ? 8.083 2.509 -24.950 1.00 94.38 210 ALA A CA 1
ATOM 1636 C C . ALA A 1 210 ? 9.585 2.699 -25.247 1.00 94.38 210 ALA A C 1
ATOM 1638 O O . ALA A 1 210 ? 10.000 2.573 -26.402 1.00 94.38 210 ALA A O 1
ATOM 1639 N N . GLY A 1 211 ? 10.394 2.949 -24.209 1.00 95.69 211 GLY A N 1
ATOM 1640 C CA . GLY A 1 211 ? 11.856 3.017 -24.288 1.00 95.69 211 GLY A CA 1
ATOM 1641 C C . GLY A 1 211 ? 12.579 1.686 -24.038 1.00 95.69 211 GLY A C 1
ATOM 1642 O O . GLY A 1 211 ? 13.729 1.543 -24.449 1.00 95.69 211 GLY A O 1
ATOM 1643 N N . HIS A 1 212 ? 11.945 0.705 -23.384 1.00 95.88 212 HIS A N 1
ATOM 1644 C CA . HIS A 1 212 ? 12.557 -0.601 -23.098 1.00 95.88 212 HIS A CA 1
ATOM 1645 C C . HIS A 1 212 ? 12.388 -1.618 -24.229 1.00 95.88 212 HIS A C 1
ATOM 1647 O O . HIS A 1 212 ? 13.297 -2.414 -24.437 1.00 95.88 212 HIS A O 1
ATOM 1653 N N . ARG A 1 213 ? 11.317 -1.548 -25.030 1.00 94.31 213 ARG A N 1
ATOM 1654 C CA . ARG A 1 213 ? 11.039 -2.494 -26.134 1.00 94.31 213 ARG A CA 1
ATOM 1655 C C . ARG A 1 213 ? 12.125 -2.614 -27.223 1.00 94.31 213 ARG A C 1
ATOM 1657 O O . ARG A 1 213 ? 12.048 -3.511 -28.053 1.00 94.31 213 ARG A O 1
ATOM 1664 N N . TYR A 1 214 ? 13.104 -1.705 -27.244 1.00 96.50 214 TYR A N 1
ATOM 1665 C CA . TYR A 1 214 ? 14.250 -1.707 -28.167 1.00 96.50 214 TYR A CA 1
ATOM 1666 C C . TYR A 1 214 ? 15.596 -2.041 -27.492 1.00 96.50 214 TYR A C 1
ATOM 1668 O O . TYR A 1 214 ? 16.632 -2.004 -28.153 1.00 96.50 214 TYR A O 1
ATOM 1676 N N . LYS A 1 215 ? 15.609 -2.314 -26.180 1.00 96.88 215 LYS A N 1
ATOM 1677 C CA . LYS A 1 215 ? 16.819 -2.692 -25.430 1.00 96.88 215 LYS A CA 1
ATOM 1678 C C . LYS A 1 215 ? 17.127 -4.183 -25.583 1.00 96.88 215 LYS A C 1
ATOM 1680 O O . LYS A 1 215 ? 16.389 -4.915 -26.241 1.00 96.88 215 LYS A O 1
ATOM 1685 N N . SER A 1 216 ? 18.220 -4.652 -24.973 1.00 97.62 216 SER A N 1
ATOM 1686 C CA . SER A 1 216 ? 18.523 -6.082 -24.997 1.00 97.62 216 SER A CA 1
ATOM 1687 C C . SER A 1 216 ? 17.455 -6.877 -24.224 1.00 97.62 216 SER A C 1
ATOM 1689 O O . SER A 1 216 ? 16.901 -6.370 -23.241 1.00 97.62 216 SER A O 1
ATOM 1691 N N . PRO A 1 217 ? 17.188 -8.146 -24.593 1.00 96.12 217 PRO A N 1
ATOM 1692 C CA . PRO A 1 217 ? 16.241 -8.990 -23.861 1.00 96.12 217 PRO A CA 1
ATOM 1693 C C . PRO A 1 217 ? 16.584 -9.155 -22.373 1.00 96.12 217 PRO A C 1
ATOM 16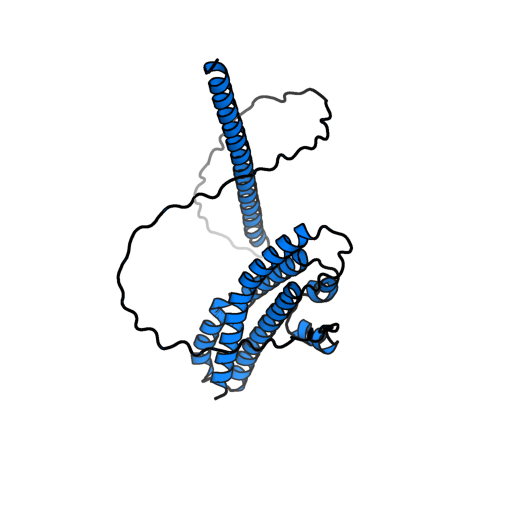95 O O . PRO A 1 217 ? 15.692 -9.391 -21.561 1.00 96.12 217 PRO A O 1
ATOM 1698 N N . ARG A 1 218 ? 17.864 -9.008 -22.000 1.00 96.81 218 ARG A N 1
ATOM 1699 C CA . ARG A 1 218 ? 18.315 -9.048 -20.604 1.00 96.81 218 ARG A CA 1
ATOM 1700 C C . ARG A 1 218 ? 17.835 -7.823 -19.828 1.00 96.81 218 ARG A C 1
ATOM 1702 O O . ARG A 1 218 ? 17.256 -7.993 -18.761 1.00 96.81 218 ARG A O 1
ATOM 1709 N N . ASP A 1 219 ? 18.020 -6.628 -20.391 1.00 96.38 219 ASP A N 1
ATOM 1710 C CA . ASP A 1 219 ? 17.599 -5.366 -19.766 1.00 96.38 219 ASP A CA 1
ATOM 1711 C C . ASP A 1 219 ? 16.073 -5.301 -19.642 1.00 96.38 219 ASP A C 1
ATOM 1713 O O . ASP A 1 219 ? 15.544 -4.857 -18.626 1.00 96.38 219 ASP A O 1
ATOM 1717 N N . VAL A 1 220 ? 15.357 -5.771 -20.674 1.00 96.31 220 VAL A N 1
ATOM 1718 C CA . VAL A 1 220 ? 13.890 -5.889 -20.656 1.00 96.31 220 VAL A CA 1
ATOM 1719 C C . VAL A 1 220 ? 13.442 -6.841 -19.553 1.00 96.31 220 VAL A C 1
ATOM 1721 O O . VAL A 1 220 ? 12.519 -6.507 -18.811 1.00 96.31 220 VAL A O 1
ATOM 1724 N N . LYS A 1 221 ? 14.105 -7.998 -19.412 1.00 95.44 221 LYS A N 1
ATOM 1725 C CA . LYS A 1 221 ? 13.774 -8.960 -18.363 1.00 95.44 221 LYS A CA 1
ATOM 1726 C C . LYS A 1 221 ? 13.986 -8.360 -16.973 1.00 95.44 221 LYS A C 1
ATOM 1728 O O . LYS A 1 221 ? 13.035 -8.338 -16.203 1.00 95.44 221 LYS A O 1
ATOM 1733 N N . GLU A 1 222 ? 15.173 -7.833 -16.677 1.00 95.75 222 GLU A N 1
ATOM 1734 C CA . GLU A 1 222 ? 15.506 -7.246 -15.369 1.00 95.75 222 GLU A CA 1
ATOM 1735 C C . GLU A 1 222 ? 14.541 -6.110 -14.983 1.00 95.75 222 GLU A C 1
ATOM 1737 O O . GLU A 1 222 ? 14.025 -6.068 -13.866 1.00 95.75 222 GLU A O 1
ATOM 1742 N N . TRP A 1 223 ? 14.202 -5.246 -15.944 1.00 96.75 223 TRP A N 1
ATOM 1743 C CA . TRP A 1 223 ? 13.179 -4.213 -15.783 1.00 96.75 223 TRP A CA 1
ATOM 1744 C C . TRP A 1 223 ? 11.786 -4.805 -15.482 1.00 96.75 223 TRP A C 1
ATOM 1746 O O . TRP A 1 223 ? 11.109 -4.356 -14.554 1.00 96.75 223 TRP A O 1
ATOM 1756 N N . SER A 1 224 ? 11.364 -5.847 -16.208 1.00 96.75 224 SER A N 1
ATOM 1757 C CA . SER A 1 224 ? 10.066 -6.512 -15.996 1.00 96.75 224 SER A CA 1
ATOM 1758 C C . SER A 1 224 ? 9.989 -7.318 -14.690 1.00 96.75 224 SER A C 1
ATOM 1760 O O . SER A 1 224 ? 8.928 -7.368 -14.059 1.00 96.75 224 SER A O 1
ATOM 1762 N N . ASP A 1 225 ? 11.109 -7.887 -14.235 1.00 95.88 225 ASP A N 1
ATOM 1763 C CA . ASP A 1 225 ? 11.229 -8.598 -12.961 1.00 95.88 225 ASP A CA 1
ATOM 1764 C C . ASP A 1 225 ? 10.988 -7.614 -11.796 1.00 95.88 225 ASP A C 1
ATOM 1766 O O . ASP A 1 225 ? 10.245 -7.926 -10.864 1.00 95.88 225 ASP A O 1
ATOM 1770 N N . GLY A 1 226 ? 11.489 -6.373 -11.896 1.00 95.88 226 GLY A N 1
ATOM 1771 C CA . GLY A 1 226 ? 11.210 -5.301 -10.932 1.00 95.88 226 GLY A CA 1
ATOM 1772 C C . GLY A 1 226 ? 9.722 -4.933 -10.822 1.00 95.88 226 GLY A C 1
ATOM 1773 O O . GLY A 1 226 ? 9.194 -4.774 -9.721 1.00 95.88 226 GLY A O 1
ATOM 1774 N N . TYR A 1 227 ? 8.987 -4.860 -11.937 1.00 97.44 227 TYR A N 1
ATOM 1775 C CA . TYR A 1 227 ? 7.530 -4.650 -11.891 1.00 97.44 227 TYR A CA 1
ATOM 1776 C C . TYR A 1 227 ? 6.761 -5.886 -11.406 1.00 97.44 227 TYR A C 1
ATOM 1778 O O . TYR A 1 227 ? 5.744 -5.748 -10.723 1.00 97.44 227 TYR A O 1
ATOM 1786 N N . THR A 1 228 ? 7.269 -7.087 -11.677 1.00 96.38 228 THR A N 1
ATOM 1787 C CA . THR A 1 228 ? 6.730 -8.337 -11.121 1.00 96.38 228 THR A CA 1
ATOM 1788 C C . THR A 1 228 ? 6.887 -8.370 -9.594 1.00 96.38 228 THR A C 1
ATOM 1790 O O . THR A 1 228 ? 5.952 -8.745 -8.884 1.00 96.38 228 THR A O 1
ATOM 1793 N N . GLN A 1 229 ? 8.007 -7.868 -9.060 1.00 95.75 229 GLN A N 1
ATOM 1794 C CA . GLN A 1 229 ? 8.206 -7.683 -7.620 1.00 95.75 229 GLN A CA 1
ATOM 1795 C C . GLN A 1 229 ? 7.175 -6.707 -7.021 1.00 95.75 229 GLN A C 1
ATOM 1797 O O . GLN A 1 229 ? 6.585 -7.005 -5.982 1.00 95.75 229 GLN A O 1
ATOM 1802 N N . LYS A 1 230 ? 6.880 -5.582 -7.695 1.00 96.81 230 LYS A N 1
ATOM 1803 C CA . LYS A 1 230 ? 5.835 -4.623 -7.270 1.00 96.81 230 LYS A CA 1
ATOM 1804 C C . LYS A 1 230 ? 4.444 -5.255 -7.205 1.00 96.81 230 LYS A C 1
ATOM 1806 O O . LYS A 1 230 ? 3.719 -5.034 -6.233 1.00 96.81 230 LYS A O 1
ATOM 1811 N N . VAL A 1 231 ? 4.090 -6.082 -8.192 1.00 97.12 231 VAL A N 1
ATOM 1812 C CA . VAL A 1 231 ? 2.858 -6.894 -8.174 1.00 97.12 231 VAL A CA 1
ATOM 1813 C C . VAL A 1 231 ? 2.838 -7.821 -6.953 1.00 97.12 231 VAL A C 1
ATOM 1815 O O . VAL A 1 231 ? 1.836 -7.857 -6.239 1.00 97.12 231 VAL A O 1
ATOM 1818 N N . GLY A 1 232 ? 3.946 -8.512 -6.660 1.00 95.75 232 GLY A N 1
ATOM 1819 C CA . GLY A 1 232 ? 4.091 -9.356 -5.467 1.00 95.75 232 GLY A CA 1
ATOM 1820 C C . GLY A 1 232 ? 3.865 -8.594 -4.154 1.00 95.75 232 GLY A C 1
ATOM 1821 O O . GLY A 1 232 ? 3.045 -9.008 -3.334 1.00 95.75 232 GLY A O 1
ATOM 1822 N N . ILE A 1 233 ? 4.512 -7.436 -3.988 1.00 96.19 233 ILE A N 1
ATOM 1823 C CA . ILE A 1 233 ? 4.350 -6.553 -2.819 1.00 96.19 233 ILE A CA 1
ATOM 1824 C C . ILE A 1 233 ? 2.886 -6.121 -2.654 1.00 96.19 233 ILE A C 1
ATOM 1826 O O . ILE A 1 233 ? 2.310 -6.264 -1.574 1.00 96.19 233 ILE A O 1
ATOM 1830 N N . GLY A 1 234 ? 2.258 -5.628 -3.726 1.00 97.00 234 GLY A N 1
ATOM 1831 C CA . GLY A 1 234 ? 0.865 -5.185 -3.689 1.00 97.00 234 GLY A CA 1
ATOM 1832 C C . GLY A 1 234 ? -0.112 -6.321 -3.363 1.00 97.00 234 GLY A C 1
ATOM 1833 O O . GLY A 1 234 ? -1.012 -6.141 -2.541 1.00 97.00 234 GLY A O 1
ATOM 1834 N N . ARG A 1 235 ? 0.101 -7.521 -3.925 1.00 96.50 235 ARG A N 1
ATOM 1835 C CA . ARG A 1 235 ? -0.668 -8.731 -3.585 1.00 96.50 235 ARG A CA 1
ATOM 1836 C C . ARG A 1 235 ? -0.540 -9.095 -2.107 1.00 96.50 235 ARG A C 1
ATOM 1838 O O . ARG A 1 235 ? -1.561 -9.354 -1.473 1.00 96.50 235 ARG A O 1
ATOM 1845 N N . LEU A 1 236 ? 0.669 -9.075 -1.538 1.00 94.56 236 LEU A N 1
ATOM 1846 C CA . LEU A 1 236 ? 0.869 -9.343 -0.111 1.00 94.56 236 LEU A CA 1
ATOM 1847 C C . LEU A 1 236 ? 0.144 -8.315 0.767 1.00 94.56 236 LEU A C 1
ATOM 1849 O O . LEU A 1 236 ? -0.568 -8.704 1.692 1.00 94.56 236 LEU A O 1
ATOM 1853 N N . ILE A 1 237 ? 0.251 -7.018 0.460 1.00 95.81 237 ILE A N 1
ATOM 1854 C CA . ILE A 1 237 ? -0.481 -5.960 1.178 1.00 95.81 237 ILE A CA 1
ATOM 1855 C C . ILE A 1 237 ? -1.994 -6.240 1.164 1.00 95.81 237 ILE A C 1
ATOM 1857 O O . ILE A 1 237 ? -2.639 -6.176 2.213 1.00 95.81 237 ILE A O 1
ATOM 1861 N N . LEU A 1 238 ? -2.559 -6.605 0.008 1.00 96.38 238 LEU A N 1
ATOM 1862 C CA . LEU A 1 238 ? -3.982 -6.938 -0.130 1.00 9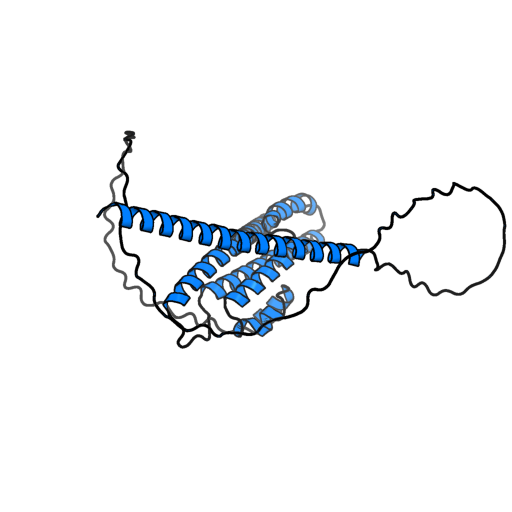6.38 238 LEU A CA 1
ATOM 1863 C C . LEU A 1 238 ? -4.374 -8.194 0.664 1.00 96.38 238 LEU A C 1
ATOM 1865 O O . LEU A 1 238 ? -5.406 -8.183 1.335 1.00 96.38 238 LEU A O 1
ATOM 1869 N N . GLN A 1 239 ? -3.545 -9.243 0.665 1.00 93.19 239 GLN A N 1
ATOM 1870 C CA . GLN A 1 239 ? -3.767 -10.440 1.488 1.00 93.19 239 GLN A CA 1
ATOM 1871 C C . GLN A 1 239 ? -3.761 -10.112 2.987 1.00 93.19 239 GLN A C 1
ATOM 1873 O O . GLN A 1 239 ? -4.646 -10.552 3.722 1.00 93.19 239 GLN A O 1
ATOM 1878 N N . TYR A 1 240 ? -2.796 -9.316 3.457 1.00 93.19 240 TYR A N 1
ATOM 1879 C CA . TYR A 1 240 ? -2.745 -8.896 4.857 1.00 93.19 240 TYR A CA 1
ATOM 1880 C C . TYR A 1 240 ? -3.923 -7.983 5.234 1.00 93.19 240 TYR A C 1
ATOM 1882 O O . TYR A 1 240 ? -4.450 -8.126 6.335 1.00 93.19 240 TYR A O 1
ATOM 1890 N N . LEU A 1 241 ? -4.381 -7.097 4.340 1.00 94.50 241 LEU A N 1
ATOM 1891 C CA . LEU A 1 241 ? -5.608 -6.312 4.534 1.00 94.50 241 LEU A CA 1
ATOM 1892 C C . LEU A 1 241 ? -6.849 -7.218 4.644 1.00 94.50 241 LEU A C 1
ATOM 1894 O O . LEU A 1 241 ? -7.648 -7.030 5.563 1.00 94.50 241 LEU A O 1
ATOM 1898 N N . GLY A 1 242 ? -6.971 -8.235 3.783 1.00 92.94 242 GLY A N 1
ATOM 1899 C CA . GLY A 1 242 ? -8.019 -9.263 3.860 1.00 92.94 242 GLY A CA 1
ATOM 1900 C C . GLY A 1 242 ? -8.023 -9.988 5.209 1.00 92.94 242 GLY A C 1
ATOM 1901 O O . GLY A 1 242 ? -9.027 -9.961 5.916 1.00 92.94 242 GLY A O 1
ATOM 1902 N N . ARG A 1 243 ? -6.854 -10.468 5.660 1.00 89.50 243 ARG A N 1
ATOM 1903 C CA . ARG A 1 243 ? -6.667 -11.107 6.981 1.00 89.50 243 ARG A CA 1
ATOM 1904 C C . ARG A 1 243 ? -7.063 -10.218 8.177 1.00 89.50 243 ARG A C 1
ATOM 1906 O O . ARG A 1 243 ? -7.270 -10.747 9.271 1.00 89.50 243 ARG A O 1
ATOM 1913 N N . VAL A 1 244 ? -7.151 -8.889 8.023 1.00 89.25 244 VAL A N 1
ATOM 1914 C CA . VAL A 1 244 ? -7.714 -7.991 9.057 1.00 89.25 244 VAL A CA 1
ATOM 1915 C C . VAL A 1 244 ? -9.244 -7.917 8.973 1.00 89.25 244 VAL A C 1
ATOM 1917 O O . VAL A 1 244 ? -9.882 -7.834 10.021 1.00 89.25 244 VAL A O 1
ATOM 1920 N N . MET A 1 245 ? -9.840 -7.978 7.774 1.00 86.56 245 MET A N 1
ATOM 1921 C CA . MET A 1 245 ? -11.303 -8.038 7.606 1.00 86.56 245 MET A CA 1
ATOM 1922 C C . MET A 1 245 ? -11.896 -9.365 8.079 1.00 86.56 245 MET A C 1
ATOM 1924 O O . MET A 1 245 ? -12.936 -9.354 8.731 1.00 86.56 245 MET A O 1
ATOM 1928 N N . ASP A 1 246 ? -11.222 -10.486 7.805 1.00 82.25 246 ASP A N 1
ATOM 1929 C CA . ASP A 1 246 ? -11.710 -11.854 8.063 1.00 82.25 246 ASP A CA 1
ATOM 1930 C C . ASP A 1 246 ? -11.840 -12.212 9.555 1.00 82.25 246 ASP A C 1
ATOM 1932 O O . ASP A 1 246 ? -12.075 -13.363 9.918 1.00 82.25 246 ASP A O 1
ATOM 1936 N N . GLY A 1 247 ? -11.665 -11.245 10.459 1.00 66.25 247 GLY A N 1
ATOM 1937 C CA . GLY A 1 247 ? -11.972 -11.448 11.867 1.00 66.25 247 GLY A CA 1
ATOM 1938 C C . GLY A 1 247 ? -11.037 -12.426 12.576 1.00 66.25 247 GLY A C 1
ATOM 1939 O O . GLY A 1 247 ? -11.393 -12.912 13.647 1.00 66.25 247 GLY A O 1
ATOM 1940 N N . GLN A 1 248 ? -9.802 -12.639 12.090 1.00 62.25 248 GLN A N 1
ATOM 1941 C CA . GLN A 1 248 ? -8.717 -13.259 12.878 1.00 62.25 248 GLN A CA 1
ATOM 1942 C C . GLN A 1 248 ? -8.227 -12.354 14.037 1.00 62.25 248 GLN A C 1
ATOM 1944 O O . GLN A 1 248 ? -7.040 -12.290 14.374 1.00 62.25 248 GLN A O 1
ATOM 1949 N N . LEU A 1 249 ? -9.167 -11.658 14.676 1.00 59.34 249 LEU A N 1
ATOM 1950 C CA . LEU A 1 249 ? -9.120 -11.064 16.004 1.00 59.34 249 LEU A CA 1
ATOM 1951 C C . LEU A 1 249 ? -9.067 -12.185 17.056 1.00 59.34 249 LEU A C 1
ATOM 1953 O O . LEU A 1 249 ? -9.982 -12.374 17.854 1.00 59.34 249 LEU A O 1
ATOM 1957 N N . GLN A 1 250 ? -7.988 -12.967 17.038 1.00 53.38 250 GLN A N 1
ATOM 1958 C CA . GLN A 1 250 ? -7.710 -13.929 18.097 1.00 53.38 250 GLN A CA 1
ATOM 1959 C C . GLN A 1 250 ? -7.526 -13.175 19.423 1.00 53.38 250 GLN A C 1
ATOM 1961 O O . GLN A 1 250 ? -6.636 -12.335 19.537 1.00 53.38 250 GLN A O 1
ATOM 1966 N N . GLY A 1 251 ? -8.349 -13.504 20.421 1.00 54.50 251 GLY A N 1
ATOM 1967 C CA . GLY A 1 251 ? -8.233 -12.986 21.788 1.00 54.50 251 GLY A CA 1
ATOM 1968 C C . GLY A 1 251 ? -9.169 -11.815 22.100 1.00 54.50 251 GLY A C 1
ATOM 1969 O O . GLY A 1 251 ? -8.827 -10.656 21.896 1.00 54.50 251 GLY A O 1
ATOM 1970 N N . GLY A 1 252 ? -10.335 -12.131 22.673 1.00 50.12 252 GLY A N 1
ATOM 1971 C CA . GLY A 1 252 ? -11.328 -11.136 23.099 1.00 50.12 252 GLY A CA 1
ATOM 1972 C C . GLY A 1 252 ? -12.492 -11.726 23.899 1.00 50.12 252 GLY A C 1
ATOM 1973 O O . GLY A 1 252 ? -13.628 -11.291 23.742 1.00 50.12 252 GLY A O 1
ATOM 1974 N N . SER A 1 253 ? -12.238 -12.755 24.717 1.00 54.16 253 SER A N 1
ATOM 1975 C CA . SER A 1 253 ? -13.276 -13.416 25.520 1.00 54.16 253 SER A CA 1
ATOM 1976 C C . SER A 1 253 ? -13.878 -12.454 26.555 1.00 54.16 253 SER A C 1
ATOM 1978 O O . SER A 1 253 ? -13.298 -12.262 27.621 1.00 54.16 253 SER A O 1
ATOM 1980 N N . GLY A 1 254 ? -15.057 -11.895 26.261 1.00 57.72 254 GLY A N 1
ATOM 1981 C CA . GLY A 1 254 ? -15.922 -11.225 27.243 1.00 57.72 254 GLY A CA 1
ATOM 1982 C C . GLY A 1 254 ? -16.114 -9.708 27.104 1.00 57.72 254 GLY A C 1
ATOM 1983 O O . GLY A 1 254 ? -16.818 -9.130 27.928 1.00 57.72 254 GLY A O 1
ATOM 1984 N N . THR A 1 255 ? -15.539 -9.036 26.101 1.00 57.06 255 THR A N 1
ATOM 1985 C CA . THR A 1 255 ? -15.776 -7.591 25.883 1.00 57.06 255 THR A CA 1
ATOM 1986 C C . THR A 1 255 ? -17.049 -7.295 25.083 1.00 57.06 255 THR A C 1
ATOM 1988 O O . THR A 1 255 ? -17.397 -8.014 24.153 1.00 57.06 255 THR A O 1
ATOM 1991 N N . CYS A 1 256 ? -17.730 -6.208 25.462 1.00 56.25 256 CYS A N 1
ATOM 1992 C CA . CYS A 1 256 ? -19.083 -5.824 25.042 1.00 56.25 256 CYS A CA 1
ATOM 1993 C C . CYS A 1 256 ? -19.323 -5.850 23.515 1.00 56.25 256 CYS A C 1
ATOM 1995 O O . CYS A 1 256 ? -18.778 -5.029 22.774 1.00 56.25 256 CYS A O 1
ATOM 1997 N N . GLU A 1 257 ? -20.219 -6.735 23.070 1.00 68.81 257 GLU A N 1
ATOM 1998 C CA . GLU A 1 257 ? -20.587 -6.994 21.665 1.00 68.81 257 GLU A CA 1
ATOM 1999 C C . GLU A 1 257 ? -20.935 -5.723 20.862 1.00 68.81 257 GLU A C 1
ATOM 2001 O O . GLU A 1 257 ? -20.493 -5.555 19.726 1.00 68.81 257 GLU A O 1
ATOM 2006 N N . LEU A 1 258 ? -21.634 -4.769 21.488 1.00 64.31 258 LEU A N 1
ATOM 2007 C CA . LEU A 1 258 ? -21.988 -3.474 20.889 1.00 64.31 258 LEU A CA 1
ATOM 2008 C C . LEU A 1 258 ? -20.771 -2.637 20.463 1.00 64.31 258 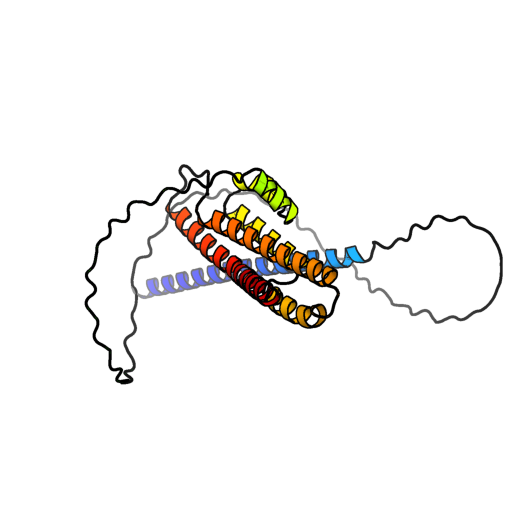LEU A C 1
ATOM 2010 O O . LEU A 1 258 ? -20.834 -1.945 19.451 1.00 64.31 258 LEU A O 1
ATOM 2014 N N . THR A 1 259 ? -19.654 -2.711 21.197 1.00 73.94 259 THR A N 1
ATOM 2015 C CA . THR A 1 259 ? -18.427 -1.986 20.816 1.00 73.94 259 THR A CA 1
ATOM 2016 C C . THR A 1 259 ? -17.688 -2.655 19.659 1.00 73.94 259 THR A C 1
ATOM 2018 O O . THR A 1 259 ? -17.097 -1.961 18.833 1.00 73.94 259 THR A O 1
ATOM 2021 N N . LEU A 1 260 ? -17.779 -3.984 19.538 1.00 80.12 260 LEU A N 1
ATOM 2022 C CA . LEU A 1 260 ? -17.134 -4.736 18.462 1.00 80.12 260 LEU A CA 1
ATOM 2023 C C . LEU A 1 260 ? -17.716 -4.369 17.088 1.00 80.12 260 LEU A C 1
ATOM 2025 O O . LEU A 1 260 ? -16.967 -4.202 16.129 1.00 80.12 260 LEU A O 1
ATOM 2029 N N . GLN A 1 261 ? -19.037 -4.180 16.990 1.00 82.00 261 GLN A N 1
ATOM 2030 C CA . GLN A 1 261 ? -19.696 -3.845 15.722 1.00 82.00 261 GLN A CA 1
ATOM 2031 C C . GLN A 1 261 ? -19.245 -2.485 15.158 1.00 82.00 261 GLN A C 1
ATOM 2033 O O . GLN A 1 261 ? -19.010 -2.362 13.951 1.00 82.00 261 GLN A O 1
ATOM 2038 N N . GLU A 1 262 ? -19.105 -1.465 16.012 1.00 83.44 262 GLU A N 1
ATOM 2039 C CA . GLU A 1 262 ? -18.616 -0.144 15.596 1.00 83.44 262 GLU A CA 1
ATOM 2040 C C . GLU A 1 262 ? -17.148 -0.203 15.150 1.00 83.44 262 GLU A C 1
ATOM 2042 O O . GLU A 1 262 ? -16.799 0.378 14.119 1.00 83.44 262 GLU A O 1
ATOM 2047 N N . GLU A 1 263 ? -16.304 -0.959 15.863 1.00 82.69 263 GLU A N 1
ATOM 2048 C CA . GLU A 1 263 ? -14.908 -1.178 15.469 1.00 82.69 263 GLU A CA 1
ATOM 2049 C C . GLU A 1 263 ? -14.787 -1.929 14.139 1.00 82.69 263 GLU A C 1
ATOM 2051 O O . GLU A 1 263 ? -14.025 -1.503 13.273 1.00 82.69 263 GLU A O 1
ATOM 2056 N N . CYS A 1 264 ? -15.561 -2.998 13.925 1.00 86.19 264 CYS A N 1
ATOM 2057 C CA . CYS A 1 264 ? -15.576 -3.726 12.655 1.00 86.19 264 CYS A CA 1
ATOM 2058 C C . CYS A 1 264 ? -15.968 -2.818 11.479 1.00 86.19 264 CYS A C 1
ATOM 2060 O O . CYS A 1 264 ? -15.341 -2.891 10.422 1.00 86.19 264 CYS A O 1
ATOM 2062 N N . ARG A 1 265 ? -16.950 -1.925 11.664 1.00 88.88 265 ARG A N 1
ATOM 2063 C CA . ARG A 1 265 ? -17.374 -0.963 10.633 1.00 88.88 265 ARG A CA 1
ATOM 2064 C C . ARG A 1 265 ? -16.291 0.073 10.313 1.00 88.88 265 ARG A C 1
ATOM 2066 O O . ARG A 1 265 ? -16.073 0.391 9.142 1.00 88.88 265 ARG A O 1
ATOM 2073 N N . ASP A 1 266 ? -15.625 0.604 11.336 1.00 91.38 266 ASP A N 1
ATOM 2074 C CA . ASP A 1 266 ? -14.506 1.540 11.177 1.00 91.38 266 ASP A CA 1
ATOM 2075 C C . ASP A 1 266 ? -13.328 0.867 10.449 1.00 91.38 266 ASP A C 1
ATOM 2077 O O . ASP A 1 266 ? -12.844 1.368 9.432 1.00 91.38 266 ASP A O 1
ATOM 2081 N N . LEU A 1 267 ? -12.936 -0.333 10.891 1.00 91.62 267 LEU A N 1
ATOM 2082 C CA . LEU A 1 267 ? -11.892 -1.138 10.254 1.00 91.62 267 LEU A CA 1
ATOM 2083 C C . LEU A 1 267 ? -12.227 -1.461 8.790 1.00 91.62 267 LEU A C 1
ATOM 2085 O O . LEU A 1 267 ? -11.363 -1.279 7.934 1.00 91.62 267 LEU A O 1
ATOM 2089 N N . SER A 1 268 ? -13.462 -1.868 8.469 1.00 92.88 268 SER A N 1
ATOM 2090 C CA . SER A 1 268 ? -13.850 -2.190 7.087 1.00 92.88 268 SER A CA 1
ATOM 2091 C C . SER A 1 268 ? -13.765 -0.975 6.159 1.00 92.88 268 SER A C 1
ATOM 2093 O O . SER A 1 268 ? -13.258 -1.085 5.043 1.00 92.88 268 SER A O 1
ATOM 2095 N N . LEU A 1 269 ? -14.201 0.204 6.626 1.00 95.31 269 LEU A N 1
ATOM 2096 C CA . LEU A 1 269 ? -14.106 1.446 5.851 1.00 95.31 269 LEU A CA 1
ATOM 2097 C C . LEU A 1 269 ? -12.642 1.818 5.587 1.00 95.31 269 LEU A C 1
ATOM 2099 O O . LEU A 1 269 ? -12.270 2.154 4.463 1.00 95.31 269 LEU A O 1
ATOM 2103 N N . GLN A 1 270 ? -11.807 1.726 6.619 1.00 95.50 270 GLN A N 1
ATOM 2104 C CA . GLN A 1 270 ? -10.385 2.025 6.523 1.00 95.50 270 GLN A CA 1
ATOM 2105 C C . GLN A 1 270 ? -9.635 1.039 5.613 1.00 95.50 270 GLN A C 1
ATOM 2107 O O . GLN A 1 270 ? -8.763 1.458 4.855 1.00 95.50 270 GLN A O 1
ATOM 2112 N N . ILE A 1 271 ? -9.975 -0.252 5.648 1.00 95.62 271 ILE A N 1
ATOM 2113 C CA . ILE A 1 271 ? -9.384 -1.263 4.763 1.00 95.62 271 ILE A CA 1
ATOM 2114 C C . ILE A 1 271 ? -9.821 -1.041 3.314 1.00 95.62 271 ILE A C 1
ATOM 2116 O O . ILE A 1 271 ? -8.988 -1.121 2.414 1.00 95.62 271 ILE A O 1
ATOM 2120 N N . HIS A 1 272 ? -11.084 -0.689 3.065 1.00 96.44 272 HIS A N 1
ATOM 2121 C CA . HIS A 1 272 ? -11.561 -0.357 1.720 1.00 96.44 272 HIS A CA 1
ATOM 2122 C C . HIS A 1 272 ? -10.818 0.855 1.122 1.00 96.44 272 HIS A C 1
ATOM 2124 O O . HIS A 1 272 ? -10.367 0.809 -0.024 1.00 96.44 272 HIS A O 1
ATOM 2130 N N . GLN A 1 273 ? -10.602 1.906 1.921 1.00 96.69 273 GLN A N 1
ATOM 2131 C CA . GLN A 1 273 ? -9.819 3.084 1.520 1.00 96.69 273 GLN A CA 1
ATOM 2132 C C . GLN A 1 273 ? -8.362 2.753 1.155 1.00 96.69 273 GLN A C 1
ATOM 2134 O O . GLN A 1 273 ? -7.822 3.360 0.235 1.00 96.69 273 GLN A O 1
ATOM 2139 N N . LEU A 1 274 ? -7.728 1.800 1.848 1.00 96.44 274 LEU A N 1
ATOM 2140 C CA . LEU A 1 274 ? -6.338 1.396 1.590 1.00 96.44 274 LEU A CA 1
ATOM 2141 C C . LEU A 1 274 ? -6.205 0.370 0.457 1.00 96.44 274 LEU A C 1
ATOM 2143 O O . LEU A 1 274 ? -5.260 0.433 -0.322 1.00 96.44 274 LEU A O 1
ATOM 2147 N N . SER A 1 275 ? -7.140 -0.574 0.353 1.00 97.12 275 SER A N 1
ATOM 2148 C CA . SER A 1 275 ? -7.102 -1.637 -0.662 1.00 97.12 275 SER A CA 1
ATOM 2149 C C . SER A 1 275 ? -7.424 -1.129 -2.064 1.00 97.12 275 SER A C 1
ATOM 2151 O O . SER A 1 275 ? -6.860 -1.642 -3.023 1.00 97.12 275 SER A O 1
ATOM 2153 N N . THR A 1 276 ? -8.274 -0.108 -2.203 1.00 97.44 276 THR A N 1
ATOM 2154 C CA . THR A 1 276 ? -8.688 0.429 -3.512 1.00 97.44 276 THR A CA 1
ATOM 2155 C C . THR A 1 276 ? -7.508 0.888 -4.394 1.00 97.44 276 THR A C 1
ATOM 2157 O O . THR A 1 276 ? -7.388 0.369 -5.508 1.00 97.44 276 THR A O 1
ATOM 2160 N N . PRO A 1 277 ? -6.603 1.793 -3.953 1.00 97.56 277 PRO A N 1
ATOM 2161 C CA . PRO A 1 277 ? -5.463 2.211 -4.776 1.00 97.56 277 PRO A CA 1
ATOM 2162 C C . PRO A 1 277 ? -4.484 1.061 -5.053 1.00 97.56 277 PRO A C 1
ATOM 2164 O O . PRO A 1 277 ? -4.068 0.884 -6.196 1.00 97.56 277 PRO A O 1
ATOM 2167 N N . VAL A 1 278 ? -4.179 0.229 -4.048 1.00 97.94 278 VAL A N 1
ATOM 2168 C CA . VAL A 1 278 ? -3.257 -0.913 -4.195 1.00 97.94 278 VAL A CA 1
ATOM 2169 C C . VAL A 1 278 ? -3.810 -1.950 -5.181 1.00 97.94 278 VAL A C 1
ATOM 2171 O O . VAL A 1 278 ? -3.089 -2.405 -6.062 1.00 97.94 278 VAL A O 1
ATOM 2174 N N . SER A 1 279 ? -5.101 -2.286 -5.096 1.00 98.00 279 SER A N 1
ATOM 2175 C CA . SER A 1 279 ? -5.760 -3.234 -6.004 1.00 98.00 279 SER A CA 1
ATOM 2176 C C . SER A 1 279 ? -5.822 -2.718 -7.439 1.00 98.00 279 SER A C 1
ATOM 2178 O O . SER A 1 279 ? -5.646 -3.505 -8.366 1.00 98.00 279 SER A O 1
ATOM 2180 N N . SER A 1 280 ? -6.055 -1.416 -7.630 1.00 97.94 280 SER A N 1
ATOM 2181 C CA . SER A 1 280 ? -6.033 -0.786 -8.955 1.00 97.94 280 SER A CA 1
ATOM 2182 C C . SER A 1 280 ? -4.631 -0.846 -9.574 1.00 97.94 280 SER A C 1
ATOM 2184 O O . SER A 1 280 ? -4.470 -1.267 -10.720 1.00 97.94 280 SER A O 1
ATOM 2186 N N . ALA A 1 281 ? -3.602 -0.514 -8.787 1.00 97.94 281 ALA A N 1
ATOM 2187 C CA . ALA A 1 281 ? -2.205 -0.559 -9.211 1.00 97.94 281 ALA A CA 1
ATOM 2188 C C . ALA A 1 281 ? -1.745 -1.978 -9.579 1.00 97.94 281 ALA A C 1
ATOM 2190 O O . ALA A 1 281 ? -1.172 -2.178 -10.648 1.00 97.94 281 ALA A O 1
ATOM 2191 N N . VAL A 1 282 ? -2.043 -2.966 -8.726 1.00 98.19 282 VAL A N 1
ATOM 2192 C CA . VAL A 1 282 ? -1.732 -4.386 -8.963 1.00 98.19 282 VAL A CA 1
ATOM 2193 C C . VAL A 1 282 ? -2.403 -4.884 -10.242 1.00 98.19 282 VAL A C 1
ATOM 2195 O O . VAL A 1 282 ? -1.717 -5.409 -11.114 1.00 98.19 282 VAL A O 1
ATOM 2198 N N . ALA A 1 283 ? -3.711 -4.658 -10.407 1.00 98.12 283 ALA A N 1
ATOM 2199 C CA . ALA A 1 283 ? -4.435 -5.088 -11.604 1.00 98.12 283 ALA A CA 1
ATOM 2200 C C . ALA A 1 283 ? -3.905 -4.417 -12.886 1.00 98.12 283 ALA A C 1
ATOM 2202 O O . ALA A 1 283 ? -3.755 -5.083 -13.910 1.00 98.12 283 ALA A O 1
ATOM 2203 N N . GLY A 1 284 ? -3.577 -3.121 -12.828 1.00 97.88 284 GLY A N 1
ATOM 2204 C CA . GLY A 1 284 ? -2.967 -2.396 -13.945 1.00 97.88 284 GLY A CA 1
ATOM 2205 C C . GLY A 1 284 ? -1.611 -2.977 -14.350 1.00 97.88 284 GLY A C 1
ATOM 2206 O O . GLY A 1 284 ? -1.407 -3.285 -15.523 1.00 97.88 284 GLY A O 1
ATOM 2207 N N . LEU A 1 285 ? -0.717 -3.204 -13.379 1.00 98.00 285 LEU A N 1
ATOM 2208 C CA . LEU A 1 285 ? 0.592 -3.812 -13.631 1.00 98.00 285 LEU A CA 1
ATOM 2209 C C . LEU A 1 285 ? 0.484 -5.241 -14.177 1.00 98.00 285 LEU A C 1
ATOM 2211 O O . LEU A 1 285 ? 1.188 -5.572 -15.124 1.00 98.00 285 LEU A O 1
ATOM 2215 N N . GLU A 1 286 ? -0.396 -6.081 -13.627 1.00 97.81 286 GLU A N 1
ATOM 2216 C CA . GLU A 1 286 ? -0.606 -7.454 -14.108 1.00 97.81 286 GLU A CA 1
ATOM 2217 C C . GLU A 1 286 ? -1.082 -7.494 -15.563 1.00 97.81 286 GLU A C 1
ATOM 2219 O O . GLU A 1 286 ? -0.569 -8.273 -16.370 1.00 97.81 286 GLU A O 1
ATOM 2224 N N . VAL A 1 287 ? -2.042 -6.633 -15.911 1.00 97.69 287 VAL A N 1
ATOM 2225 C CA . VAL A 1 287 ? -2.529 -6.496 -17.285 1.00 97.69 287 VAL A CA 1
ATOM 2226 C C . VAL A 1 287 ? -1.404 -5.992 -18.189 1.00 97.69 287 VAL A C 1
ATOM 2228 O O . VAL A 1 287 ? -1.137 -6.620 -19.212 1.00 97.69 287 VAL A O 1
ATOM 2231 N N . GLY A 1 288 ? -0.703 -4.920 -17.808 1.00 96.94 288 GLY A N 1
ATOM 2232 C CA . GLY A 1 288 ? 0.407 -4.357 -18.583 1.00 96.94 288 GLY A CA 1
ATOM 2233 C C . GLY A 1 288 ? 1.541 -5.357 -18.830 1.00 96.94 288 GLY A C 1
ATOM 2234 O O . GLY A 1 288 ? 1.966 -5.530 -19.969 1.00 96.94 288 GLY A O 1
ATOM 2235 N N . LEU A 1 289 ? 1.978 -6.082 -17.794 1.00 97.06 289 LEU A N 1
ATOM 2236 C CA . LEU A 1 289 ? 2.991 -7.139 -17.904 1.00 97.06 289 LEU A CA 1
ATOM 2237 C C . LEU A 1 289 ? 2.552 -8.257 -18.856 1.00 97.06 289 LEU A C 1
ATOM 2239 O O . LEU A 1 289 ? 3.347 -8.693 -19.685 1.00 97.06 289 LEU A O 1
ATOM 2243 N N . LYS A 1 290 ? 1.282 -8.674 -18.799 1.00 96.88 290 LYS A N 1
ATOM 2244 C CA . LYS A 1 290 ? 0.735 -9.683 -19.715 1.00 96.88 290 LYS A CA 1
ATOM 2245 C C . LYS A 1 290 ? 0.683 -9.198 -21.169 1.00 96.88 290 LYS A C 1
ATOM 2247 O O . LYS A 1 290 ? 0.961 -9.985 -22.066 1.00 96.88 290 LYS A O 1
ATOM 2252 N N . TRP A 1 291 ? 0.366 -7.924 -21.415 1.00 96.06 291 TRP A N 1
ATOM 2253 C CA . TRP A 1 291 ? 0.380 -7.343 -22.768 1.00 96.06 291 TRP A CA 1
ATOM 2254 C C . TRP A 1 291 ? 1.775 -7.319 -23.403 1.00 96.06 291 TRP A C 1
ATOM 2256 O O . TRP A 1 291 ? 1.870 -7.373 -24.622 1.00 96.06 291 TRP A O 1
ATOM 2266 N N . MET A 1 292 ? 2.846 -7.248 -22.607 1.00 93.75 292 MET A N 1
ATOM 2267 C CA . MET A 1 292 ? 4.231 -7.236 -23.107 1.00 93.75 292 MET A CA 1
ATOM 2268 C C . MET A 1 292 ? 4.807 -8.636 -23.381 1.00 93.75 292 MET A C 1
ATOM 2270 O O . MET A 1 292 ? 5.935 -8.747 -23.854 1.00 93.75 292 MET A O 1
ATOM 2274 N N . GLN A 1 293 ? 4.054 -9.696 -23.071 1.00 92.75 293 GLN A N 1
ATOM 2275 C CA . GLN A 1 293 ? 4.414 -11.095 -23.345 1.00 92.75 293 GLN A CA 1
ATOM 2276 C C . GLN A 1 293 ? 3.776 -11.641 -24.638 1.00 92.75 293 GLN A C 1
ATOM 2278 O O . GLN A 1 293 ? 3.981 -12.813 -24.958 1.00 92.75 293 GLN A O 1
ATOM 2283 N N . LEU A 1 294 ? 2.985 -10.817 -25.339 1.00 86.50 294 LEU A N 1
ATOM 2284 C CA . LEU A 1 294 ? 2.277 -11.129 -26.587 1.00 86.50 294 LEU A CA 1
ATOM 2285 C C . LEU A 1 294 ? 2.992 -10.513 -27.799 1.00 86.50 294 LEU A C 1
ATOM 2287 O O . LEU A 1 294 ? 3.050 -11.217 -28.829 1.00 86.50 294 LEU A O 1
#

Sequence (294 aa):
MSSTKERELKERKAASQRRYYQRNKTREQAKARIRANNKRSQTKLLAGRLEGIQSTSPSSPLCLASEALEHSPPNLLTLSPHPADGSPSPSCFPDAPSSPSILDSPRQSTRGVSPSSTETSNISLVLPATRSISSTSRSVSPSSTQTFSRPSSSEAVEASILGVPDEILIWWPTWSARRRLSSLRRWILDVEWKEGAFDTWNTRLMSEWAGHRYKSPRDVKEWSDGYTQKVGIGRLILQYLGRVMDGQLQGGSGTCELTLQEECRDLSLQIHQLSTPVSSAVAGLEVGLKWMQL

Secondary structure (DSSP, 8-state):
--HHHHHHHHHHHHHHHHHHHHHHHHHHHHHHHHHHHHHHHHHHHHHTTTS-------------------------------------PPP-----------------------------------PPP-----------------------HHHHHHHHHTT--HHHHHHGGGS-HHHHHHHHHHHHHHHHHHH--GGGHHHHHHHHHHHHTTS-HHHHHHHHHHHHHHHHHHHHHHHHHHHHHTT-----TT--HHHHHHHHHHHHHHHHHHHHHHHHHHHHHHHHHHHTT-

pLDDT: mean 75.54, std 21.63, range [38.31, 98.19]

Foldseek 3Di:
DVVVVVVVVVVVVVVVVVVVVVVVVVVVVVVVVVVVVVVVVVVVVVVVVPPPPPDPDDDDDDDDDDDDDDDDDDDDDDDDDDDDDDDDDDDDDDDDDDDDDDDDDDDDDDDDDDDDDDDDDDDDDDDDDDDDDPPPPPPPDPPDPPPVDDPDVVVVVVCVVLPPDVCCVPCVLVDALVRLLVVLVVVQVVCCVVPNFLLCQLVVLVVVCVVPVPPDPVSNVVVLVVLVSLLVNLVVSLVSLVVSLVPSRPDDPPDDPVVVVVVSVVSVVSSCVSNVSSVVSSVSSVVSSVVVVD

Radius of gyration: 33.76 Å; chains: 1; bounding box: 103×72×76 Å